Protein AF-A0A183JBI3-F1 (afdb_monomer)

Structure (mmCIF, N/CA/C/O backbone):
data_AF-A0A183JBI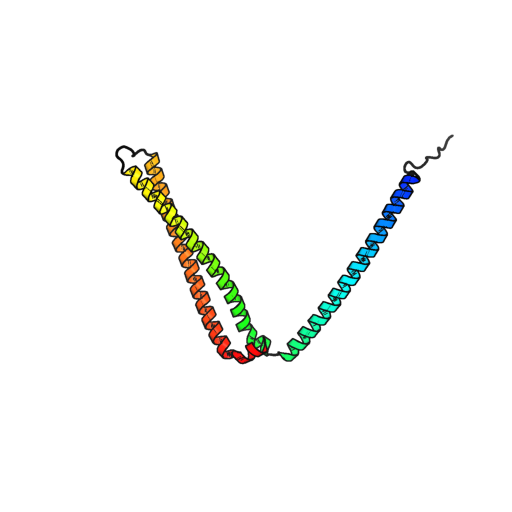3-F1
#
_entry.id   AF-A0A183JBI3-F1
#
loop_
_atom_site.group_PDB
_atom_site.id
_atom_site.type_symbol
_atom_site.label_atom_id
_atom_site.label_alt_id
_atom_site.label_comp_id
_atom_site.label_asym_id
_atom_site.label_entity_id
_atom_site.label_seq_id
_atom_site.pdbx_PDB_ins_code
_atom_site.Cartn_x
_atom_site.Cartn_y
_atom_site.Cartn_z
_atom_site.occupancy
_atom_site.B_iso_or_equiv
_atom_site.auth_seq_id
_atom_site.auth_comp_id
_atom_site.auth_asym_id
_atom_site.auth_atom_id
_atom_site.pdbx_PDB_model_num
ATOM 1 N N . MET A 1 1 ? 53.131 -3.073 69.477 1.00 38.88 1 MET A N 1
ATOM 2 C CA . MET A 1 1 ? 52.809 -3.515 68.104 1.00 38.88 1 MET A CA 1
ATOM 3 C C . MET A 1 1 ? 51.596 -2.731 67.649 1.00 38.88 1 MET A C 1
ATOM 5 O O . MET A 1 1 ? 50.538 -2.873 68.243 1.00 38.88 1 MET A O 1
ATOM 9 N N . ASN A 1 2 ? 51.814 -1.831 66.693 1.00 42.28 2 ASN A N 1
ATOM 10 C CA . ASN A 1 2 ? 50.820 -0.937 66.110 1.00 42.28 2 ASN A CA 1
ATOM 11 C C . ASN A 1 2 ? 49.744 -1.728 65.360 1.00 42.28 2 ASN A C 1
ATOM 13 O O . ASN A 1 2 ? 50.073 -2.437 64.411 1.00 42.28 2 ASN A O 1
ATOM 17 N N . GLN A 1 3 ? 48.477 -1.537 65.719 1.00 43.44 3 GLN A N 1
ATOM 18 C CA . GLN A 1 3 ? 47.373 -1.732 64.784 1.00 43.44 3 GLN A CA 1
ATOM 19 C C . GLN A 1 3 ? 46.935 -0.344 64.331 1.00 43.44 3 GLN A C 1
ATOM 21 O O . GLN A 1 3 ? 46.307 0.412 65.066 1.00 43.44 3 GLN A O 1
ATOM 26 N N . TYR A 1 4 ? 47.402 0.011 63.137 1.00 46.06 4 TYR A N 1
ATOM 27 C CA . TYR A 1 4 ? 47.054 1.235 62.439 1.00 46.06 4 TYR A CA 1
ATOM 28 C C . TYR A 1 4 ? 45.534 1.303 62.265 1.00 46.06 4 TYR A C 1
ATOM 30 O O . TYR A 1 4 ? 44.937 0.403 61.676 1.00 46.06 4 TYR A O 1
ATOM 38 N N . LEU A 1 5 ? 44.930 2.390 62.751 1.00 48.03 5 LEU A N 1
ATOM 39 C CA . LEU A 1 5 ? 43.650 2.892 62.262 1.00 48.03 5 LEU A CA 1
ATOM 40 C C . LEU A 1 5 ? 43.816 3.144 60.762 1.00 48.03 5 LEU A C 1
ATOM 42 O O . LEU A 1 5 ? 44.350 4.171 60.344 1.00 48.03 5 LEU A O 1
ATOM 46 N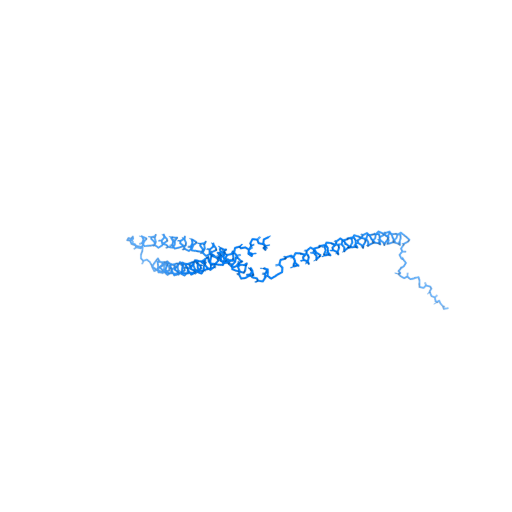 N . HIS A 1 6 ? 43.429 2.157 59.961 1.00 44.28 6 HIS A N 1
ATOM 47 C CA . HIS A 1 6 ? 43.259 2.314 58.530 1.00 44.28 6 HIS A CA 1
ATOM 48 C C . HIS A 1 6 ? 42.044 3.226 58.355 1.00 44.28 6 HIS A C 1
ATOM 50 O O . HIS A 1 6 ? 40.907 2.771 58.414 1.00 44.28 6 HIS A O 1
ATOM 56 N N . TYR A 1 7 ? 42.289 4.536 58.278 1.00 49.56 7 TYR A N 1
ATOM 57 C CA . TYR A 1 7 ? 41.286 5.480 57.804 1.00 49.56 7 TYR A CA 1
ATOM 58 C C . TYR A 1 7 ? 40.849 4.996 56.424 1.00 49.56 7 TYR A C 1
ATOM 60 O O . TYR A 1 7 ? 41.688 4.865 55.530 1.00 49.56 7 TYR A O 1
ATOM 68 N N . ASP A 1 8 ? 39.563 4.674 56.301 1.00 50.44 8 ASP A N 1
ATOM 69 C CA . ASP A 1 8 ? 38.943 4.205 55.069 1.00 50.44 8 ASP A CA 1
ATOM 70 C C . ASP A 1 8 ? 39.402 5.061 53.886 1.00 50.44 8 ASP A C 1
ATOM 72 O O . ASP A 1 8 ? 39.234 6.279 53.872 1.00 50.44 8 ASP A O 1
ATOM 76 N N . GLN A 1 9 ? 39.958 4.416 52.861 1.00 49.72 9 GLN A N 1
ATOM 77 C CA . GLN A 1 9 ? 40.414 5.032 51.607 1.00 49.72 9 GLN A CA 1
ATOM 78 C C . GLN A 1 9 ? 39.267 5.589 50.730 1.00 49.72 9 GLN A C 1
ATOM 80 O O . GLN A 1 9 ? 39.441 5.790 49.531 1.00 49.72 9 GLN A O 1
ATOM 85 N N . TYR A 1 10 ? 38.102 5.864 51.322 1.00 57.22 10 TYR A N 1
ATOM 86 C CA . TYR A 1 10 ? 36.882 6.310 50.647 1.00 57.22 10 TYR A CA 1
ATOM 87 C C . TYR A 1 10 ? 36.121 7.402 51.418 1.00 57.22 10 TYR A C 1
ATOM 89 O O . TYR A 1 10 ? 34.912 7.555 51.240 1.00 57.22 10 TYR A O 1
ATOM 97 N N . THR A 1 11 ? 36.777 8.181 52.281 1.00 62.97 11 THR A N 1
ATOM 98 C CA . THR A 1 11 ? 36.142 9.370 52.867 1.00 62.97 11 THR A CA 1
ATOM 99 C C . THR A 1 11 ? 36.039 10.464 51.808 1.00 62.97 11 THR A C 1
ATOM 101 O O . THR A 1 11 ? 36.985 11.219 51.591 1.00 62.97 11 THR A O 1
ATOM 104 N N . LEU A 1 12 ? 34.881 10.543 51.138 1.00 62.31 12 LEU A N 1
ATOM 105 C CA . LEU A 1 12 ? 34.513 11.725 50.356 1.00 62.31 12 LEU A CA 1
ATOM 106 C C . LEU A 1 12 ? 34.727 12.970 51.226 1.00 62.31 12 LEU A C 1
ATOM 108 O O . LEU A 1 12 ? 34.338 12.996 52.400 1.00 62.31 12 LEU A O 1
ATOM 112 N N . SER A 1 13 ? 35.316 14.013 50.647 1.00 79.19 13 SER A N 1
ATOM 113 C CA . SER A 1 13 ? 35.375 15.320 51.294 1.00 79.19 13 SER A CA 1
ATOM 114 C C . SER A 1 13 ? 33.956 15.775 51.643 1.00 79.19 13 SER A C 1
ATOM 116 O O . SER A 1 13 ? 33.016 15.506 50.895 1.00 79.19 13 SER A O 1
ATOM 118 N N . SER A 1 14 ? 33.779 16.501 52.752 1.00 80.19 14 SER A N 1
ATOM 119 C CA . SER A 1 14 ? 32.466 17.031 53.160 1.00 80.19 14 SER A CA 1
ATOM 120 C C . SER A 1 14 ? 31.755 17.770 52.016 1.00 80.19 14 SER A C 1
ATOM 122 O O . SER A 1 14 ? 30.536 17.685 51.896 1.00 80.19 14 SER A O 1
ATOM 124 N N . GLN A 1 15 ? 32.521 18.433 51.142 1.00 82.56 15 GLN A N 1
ATOM 125 C CA . GLN A 1 15 ? 32.010 19.113 49.952 1.00 82.56 15 GLN A CA 1
ATOM 126 C C . GLN A 1 15 ? 31.498 18.138 48.879 1.00 82.56 15 GLN A C 1
ATOM 128 O O . GLN A 1 15 ? 30.493 18.395 48.224 1.00 82.56 15 GLN A O 1
ATOM 133 N N . GLU A 1 16 ? 32.186 17.014 48.676 1.00 85.12 16 GLU A N 1
ATOM 134 C CA . GLU A 1 16 ? 31.786 15.993 47.704 1.00 85.12 16 GLU A CA 1
ATOM 135 C C . GLU A 1 16 ? 30.537 15.249 48.188 1.00 85.12 16 GLU A C 1
ATOM 137 O O . GLU A 1 16 ? 29.641 14.983 47.389 1.00 85.12 16 GLU A O 1
ATOM 142 N N . VAL A 1 17 ? 30.435 14.983 49.497 1.00 88.00 17 VAL A N 1
ATOM 143 C CA . VAL A 1 17 ? 29.216 14.435 50.115 1.00 88.00 17 VAL A CA 1
ATOM 144 C C . VAL A 1 17 ? 28.029 15.373 49.888 1.00 88.00 17 VAL A C 1
ATOM 146 O O . VAL A 1 17 ? 26.962 14.921 49.476 1.00 88.00 17 VAL A O 1
ATOM 149 N N . GLU A 1 18 ? 28.213 16.678 50.098 1.00 89.62 18 GLU A N 1
ATOM 150 C CA . GLU A 1 18 ? 27.162 17.682 49.898 1.00 89.62 18 GLU A CA 1
ATOM 151 C C . GLU A 1 18 ? 26.679 17.738 48.438 1.00 89.62 18 GLU A C 1
ATOM 153 O O . GLU A 1 18 ? 25.474 17.724 48.182 1.00 89.62 18 GLU A O 1
ATOM 158 N N . VAL A 1 19 ? 27.602 17.704 47.470 1.00 92.12 19 VAL A N 1
ATOM 159 C CA . VAL A 1 19 ? 27.262 17.675 46.036 1.00 92.12 19 VAL A CA 1
ATOM 160 C C . VAL A 1 19 ? 26.501 16.401 45.661 1.00 92.12 19 VAL A C 1
ATOM 162 O O . VAL A 1 19 ? 25.505 16.473 44.940 1.00 92.12 19 VAL A O 1
ATOM 165 N N . GLN A 1 20 ? 26.929 15.231 46.147 1.00 91.75 20 GLN A N 1
ATOM 166 C CA . GLN A 1 20 ? 26.233 13.971 45.860 1.00 91.75 20 GLN A CA 1
ATOM 167 C C . GLN A 1 20 ? 24.827 13.940 46.474 1.00 91.75 20 GLN A C 1
ATOM 169 O O . GLN A 1 20 ? 23.895 13.443 45.839 1.00 91.75 20 GLN A O 1
ATOM 174 N N . LEU A 1 21 ? 24.640 14.518 47.665 1.00 94.25 21 LEU A N 1
ATOM 175 C CA . LEU A 1 21 ? 23.320 14.660 48.285 1.00 94.25 21 LEU A CA 1
ATOM 176 C C . LEU A 1 21 ? 22.411 15.615 47.500 1.00 94.25 21 LEU A C 1
ATOM 178 O O . LEU A 1 21 ? 21.228 15.322 47.330 1.00 94.25 21 LEU A O 1
ATOM 182 N N . ASP A 1 22 ? 22.944 16.720 46.975 1.00 94.94 22 ASP A N 1
ATOM 183 C CA . ASP A 1 22 ? 22.182 17.634 46.116 1.00 94.94 22 ASP A CA 1
ATOM 184 C C . ASP A 1 22 ? 21.751 16.954 44.803 1.00 94.94 22 ASP A C 1
ATOM 186 O O . ASP A 1 22 ? 20.584 17.038 44.407 1.00 94.94 22 ASP A O 1
ATOM 190 N N . ILE A 1 23 ? 22.647 16.191 44.165 1.00 95.06 23 ILE A N 1
ATOM 191 C CA . ILE A 1 23 ? 22.318 15.383 42.978 1.00 95.06 23 ILE A CA 1
ATOM 192 C C . ILE A 1 23 ? 21.249 14.339 43.311 1.00 95.06 23 ILE A C 1
ATOM 194 O O . ILE A 1 23 ? 20.291 14.183 42.548 1.00 95.06 23 ILE A O 1
ATOM 198 N N . LEU A 1 24 ? 21.377 13.644 44.443 1.00 96.38 24 LEU A N 1
ATOM 199 C CA . LEU A 1 24 ? 20.404 12.648 44.888 1.00 96.38 24 LEU A CA 1
ATOM 200 C C . LEU A 1 24 ? 19.025 13.280 45.107 1.00 96.38 24 LEU A C 1
ATOM 202 O O . LEU A 1 24 ? 18.027 12.761 44.608 1.00 96.38 24 LEU A O 1
ATOM 206 N N . ASN A 1 25 ? 18.963 14.427 45.783 1.00 96.06 25 ASN A N 1
ATOM 207 C CA . ASN A 1 25 ? 17.715 15.147 46.039 1.00 96.06 25 ASN A CA 1
ATOM 208 C C . ASN A 1 25 ? 17.065 15.649 44.741 1.00 96.06 25 ASN A C 1
ATOM 210 O O . ASN A 1 25 ? 15.853 15.487 44.547 1.00 96.06 25 ASN A O 1
ATOM 214 N N . LYS A 1 26 ? 17.861 16.200 43.815 1.00 96.31 26 LYS A N 1
ATOM 215 C CA . LYS A 1 26 ? 17.391 16.618 42.483 1.00 96.31 26 LYS A CA 1
ATOM 216 C C . LYS A 1 26 ? 16.856 15.437 41.682 1.00 96.31 26 LYS A C 1
ATOM 218 O O . LYS A 1 26 ? 15.757 15.521 41.136 1.00 96.31 26 LYS A O 1
ATOM 223 N N . THR A 1 27 ? 17.592 14.329 41.655 1.00 96.12 27 THR A N 1
ATOM 224 C CA . THR A 1 27 ? 17.200 13.108 40.936 1.00 96.12 27 THR A CA 1
ATOM 225 C C . THR A 1 27 ? 15.933 12.501 41.537 1.00 96.12 27 THR A C 1
ATOM 227 O O . THR A 1 27 ? 15.014 12.155 40.803 1.00 96.12 27 THR A O 1
ATOM 230 N N . SER A 1 28 ? 15.829 12.445 42.867 1.00 97.25 28 SER A N 1
ATOM 231 C CA . SER A 1 28 ? 14.631 11.979 43.580 1.00 97.25 28 SER A CA 1
ATOM 232 C C . SER A 1 28 ? 13.400 12.826 43.236 1.00 97.25 28 SER A C 1
ATOM 234 O O . SER A 1 28 ? 12.340 12.296 42.908 1.00 97.25 28 SER A O 1
ATOM 236 N N . THR A 1 29 ? 13.556 14.152 43.192 1.00 97.00 29 THR A N 1
ATOM 237 C CA . THR A 1 29 ? 12.478 15.065 42.777 1.00 97.00 29 THR A CA 1
ATOM 238 C C . THR A 1 29 ? 12.058 14.821 41.324 1.00 97.00 29 THR A C 1
ATOM 240 O O . THR A 1 29 ? 10.866 14.743 41.032 1.00 97.00 29 THR A O 1
ATOM 243 N N . GLN A 1 30 ? 13.022 14.635 40.417 1.00 97.56 30 GLN A N 1
ATOM 244 C CA . GLN A 1 30 ? 12.745 14.321 39.011 1.00 97.56 30 GLN A CA 1
ATOM 245 C C . GLN A 1 30 ? 12.020 12.982 38.840 1.00 97.56 30 GLN A C 1
ATOM 247 O O . GLN A 1 30 ? 11.103 12.895 38.023 1.00 97.56 30 GLN A O 1
ATOM 252 N N . ILE A 1 31 ? 12.401 11.954 39.606 1.00 97.56 31 ILE A N 1
ATOM 253 C CA . ILE A 1 31 ? 11.719 10.653 39.612 1.00 97.56 31 ILE A CA 1
ATOM 254 C C . ILE A 1 31 ? 10.261 10.841 40.030 1.00 97.56 31 ILE A C 1
ATOM 256 O O . ILE A 1 31 ? 9.369 10.452 39.279 1.00 97.56 31 ILE A O 1
ATOM 260 N N . ASN A 1 32 ? 10.013 11.525 41.149 1.00 97.25 32 ASN A N 1
ATOM 261 C CA . ASN A 1 32 ? 8.656 11.764 41.649 1.00 97.25 32 ASN A CA 1
ATOM 262 C C . ASN A 1 32 ? 7.786 12.524 40.630 1.00 97.25 32 ASN A C 1
ATOM 264 O O . ASN A 1 32 ? 6.614 12.194 40.426 1.00 97.25 32 ASN A O 1
ATOM 268 N N . ASP A 1 33 ? 8.351 13.528 39.953 1.00 97.88 33 ASP A N 1
ATOM 269 C CA . ASP A 1 33 ? 7.642 14.280 38.913 1.00 97.88 33 ASP A CA 1
ATOM 270 C C . ASP A 1 33 ? 7.321 13.416 37.685 1.00 97.88 33 ASP A C 1
ATOM 272 O O . ASP A 1 33 ? 6.221 13.506 37.123 1.00 97.88 33 ASP A O 1
ATOM 276 N N . LEU A 1 34 ? 8.257 12.565 37.255 1.00 97.88 34 LEU A N 1
ATOM 277 C CA . LEU A 1 34 ? 8.037 11.632 36.150 1.00 97.88 34 LEU A CA 1
ATOM 278 C C . LEU A 1 34 ? 6.991 10.572 36.504 1.00 97.88 34 LEU A C 1
ATOM 280 O O . LEU A 1 34 ? 6.119 10.295 35.678 1.00 97.88 34 LEU A O 1
ATOM 284 N N . GLU A 1 35 ? 7.031 10.027 37.717 1.00 98.19 35 GLU A N 1
ATOM 285 C CA . GLU A 1 35 ? 6.040 9.073 38.221 1.00 98.19 35 GLU A CA 1
ATOM 286 C C . GLU A 1 35 ? 4.644 9.693 38.249 1.00 98.19 35 GLU A C 1
ATOM 288 O O . GLU A 1 35 ? 3.702 9.117 37.696 1.00 98.19 35 GLU A O 1
ATOM 293 N N . ARG A 1 36 ? 4.521 10.921 38.767 1.00 97.81 36 ARG A N 1
ATOM 294 C CA . ARG A 1 36 ? 3.255 11.665 38.758 1.00 97.81 36 ARG A CA 1
ATOM 295 C C . ARG A 1 36 ? 2.735 11.882 37.337 1.00 97.81 36 ARG A C 1
ATOM 297 O O . ARG A 1 36 ? 1.554 11.669 37.065 1.00 97.81 36 ARG A O 1
ATOM 304 N N . ARG A 1 37 ? 3.595 12.300 36.403 1.00 97.81 37 ARG A N 1
ATOM 305 C CA . ARG A 1 37 ? 3.205 12.501 34.994 1.00 97.81 37 ARG A CA 1
ATOM 306 C C . ARG A 1 37 ? 2.781 11.195 34.327 1.00 97.81 37 ARG A C 1
ATOM 308 O O . ARG A 1 37 ? 1.828 11.193 33.545 1.00 97.81 37 ARG A O 1
ATOM 315 N N . LEU A 1 38 ? 3.472 10.099 34.629 1.00 98.06 38 LEU A N 1
ATOM 316 C CA . LEU A 1 38 ? 3.135 8.772 3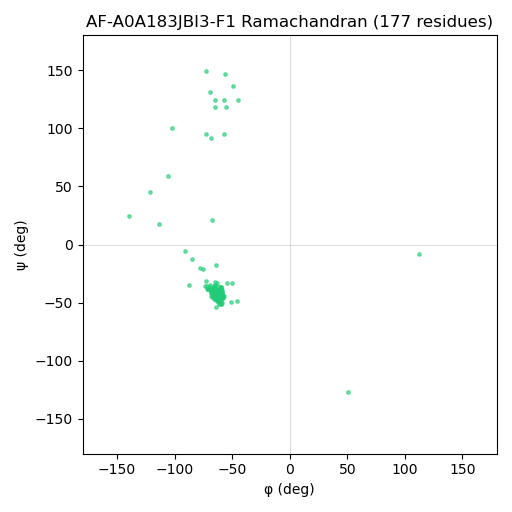4.130 1.00 98.06 38 LEU A CA 1
ATOM 317 C C . LEU A 1 38 ? 1.772 8.318 34.654 1.00 98.06 38 LEU A C 1
ATOM 319 O O . LEU A 1 38 ? 0.977 7.789 33.878 1.00 98.06 38 LEU A O 1
ATOM 323 N N . GLU A 1 39 ? 1.480 8.546 35.932 1.00 98.06 39 GLU A N 1
ATOM 324 C CA . GLU A 1 39 ? 0.188 8.213 36.533 1.00 98.06 39 GLU A CA 1
ATOM 325 C C . GLU A 1 39 ? -0.955 9.013 35.900 1.00 98.06 39 GLU A C 1
ATOM 327 O O . GLU A 1 39 ? -1.912 8.418 35.403 1.00 98.06 39 GLU A O 1
ATOM 332 N N . ILE A 1 40 ? -0.791 10.332 35.754 1.00 97.62 40 ILE A N 1
ATOM 333 C CA . ILE A 1 40 ? -1.760 11.189 35.050 1.00 97.62 40 ILE A CA 1
ATOM 334 C C . ILE A 1 40 ? -1.993 10.695 33.612 1.00 97.62 40 ILE A C 1
ATOM 336 O O . ILE A 1 40 ? -3.133 10.617 33.150 1.00 97.62 40 ILE A O 1
ATOM 340 N N . SER A 1 41 ? -0.926 10.338 32.889 1.00 97.69 41 SER A N 1
ATOM 341 C CA . SER A 1 41 ? -1.031 9.823 31.519 1.00 97.69 41 SER A CA 1
ATOM 342 C C . SER A 1 41 ? -1.741 8.466 31.461 1.00 97.69 41 SER A C 1
ATOM 344 O O . SER A 1 41 ? -2.582 8.250 30.583 1.00 97.69 41 SER A O 1
ATOM 346 N N . ARG A 1 42 ? -1.459 7.567 32.411 1.00 98.12 42 ARG A N 1
ATOM 347 C CA . ARG A 1 42 ? -2.130 6.264 32.530 1.00 98.12 42 ARG A CA 1
ATOM 348 C C . ARG A 1 42 ? -3.612 6.424 32.827 1.00 98.12 42 ARG A C 1
ATOM 350 O O . ARG A 1 42 ? -4.420 5.738 32.204 1.00 98.12 42 ARG A O 1
ATOM 357 N N . ASP A 1 43 ? -3.980 7.336 33.715 1.00 98.00 43 ASP A N 1
ATOM 358 C CA . ASP A 1 43 ? -5.380 7.594 34.043 1.00 98.00 43 ASP A CA 1
ATOM 359 C C . ASP A 1 43 ? -6.130 8.235 32.880 1.00 98.00 43 ASP A C 1
ATOM 361 O O . ASP A 1 43 ? -7.239 7.806 32.547 1.00 98.00 43 ASP A O 1
ATOM 365 N N . ALA A 1 44 ? -5.501 9.180 32.178 1.00 98.06 44 ALA A N 1
ATOM 366 C CA . ALA A 1 44 ? -6.046 9.731 30.942 1.00 98.06 44 ALA A CA 1
ATOM 367 C C . ALA A 1 44 ? -6.259 8.635 29.884 1.00 98.06 44 ALA A C 1
ATOM 369 O O . ALA A 1 44 ? -7.328 8.567 29.273 1.00 98.06 44 ALA A O 1
ATOM 370 N N . TYR A 1 45 ? -5.284 7.739 29.705 1.00 97.94 45 TYR A N 1
ATOM 371 C CA . TYR A 1 45 ? -5.401 6.608 28.785 1.00 97.94 45 TYR A CA 1
ATOM 372 C C . TYR A 1 45 ? -6.539 5.661 29.181 1.00 97.94 45 TYR A C 1
ATOM 374 O O . TYR A 1 45 ? -7.371 5.335 28.335 1.00 97.94 45 TYR A O 1
ATOM 382 N N . ARG A 1 46 ? -6.625 5.257 30.456 1.00 98.31 46 ARG A N 1
ATOM 383 C CA . ARG A 1 46 ? -7.705 4.392 30.968 1.00 98.31 46 ARG A CA 1
ATOM 384 C C . ARG A 1 46 ? -9.074 5.019 30.740 1.00 98.31 46 ARG A C 1
ATOM 386 O O . ARG A 1 46 ? -9.982 4.332 30.275 1.00 98.31 46 ARG A O 1
ATOM 393 N N . LYS A 1 47 ? -9.209 6.319 31.011 1.00 97.81 47 LYS A N 1
ATOM 394 C CA . LYS A 1 47 ? -10.451 7.063 30.783 1.00 97.81 47 LYS A CA 1
ATOM 395 C C . LYS A 1 47 ? -10.838 7.060 29.308 1.00 97.81 47 LYS A C 1
ATOM 397 O O . LYS A 1 47 ? -11.950 6.665 28.977 1.00 97.81 47 LYS A O 1
ATOM 402 N N . VAL A 1 48 ? -9.913 7.427 28.416 1.00 98.00 48 VAL A N 1
ATOM 403 C CA . VAL A 1 48 ? -10.167 7.411 26.967 1.00 98.00 48 VAL A CA 1
ATOM 404 C C . VAL A 1 48 ? -10.517 6.001 26.498 1.00 98.00 48 VAL A C 1
ATOM 406 O O . VAL A 1 48 ? -11.475 5.833 25.750 1.00 98.00 48 VAL A O 1
ATOM 409 N N . LEU A 1 49 ? -9.791 4.981 26.949 1.00 97.62 49 LEU A N 1
ATOM 410 C CA . LEU A 1 49 ? -10.053 3.596 26.574 1.00 97.62 49 LEU A CA 1
ATOM 411 C C . LEU A 1 49 ? -11.452 3.146 27.010 1.00 97.62 49 LEU A C 1
ATOM 413 O O . LEU A 1 49 ? -12.169 2.551 26.204 1.00 97.62 49 LEU A O 1
ATOM 417 N N . SER A 1 50 ? -11.856 3.460 28.244 1.00 97.75 50 SER A N 1
ATOM 418 C CA . SER A 1 50 ? -13.197 3.156 28.753 1.00 97.75 50 SER A CA 1
ATOM 419 C C . SER A 1 50 ? -14.269 3.891 27.950 1.00 97.75 50 SER A C 1
ATOM 421 O O . SER A 1 50 ? -15.185 3.259 27.425 1.00 97.75 50 SER A O 1
ATOM 423 N N . ASP A 1 51 ? -14.106 5.201 27.748 1.00 97.00 51 ASP A N 1
ATOM 424 C CA . ASP A 1 51 ? -15.053 6.028 26.996 1.00 97.00 51 ASP A CA 1
ATOM 425 C C . ASP A 1 51 ? -15.231 5.526 25.553 1.00 97.00 51 ASP A C 1
ATOM 427 O O . ASP A 1 51 ? -16.348 5.490 25.027 1.00 97.00 51 ASP A O 1
ATOM 431 N N . GLN A 1 52 ? -14.138 5.143 24.885 1.00 97.38 52 GLN A N 1
ATOM 432 C CA . GLN A 1 52 ? -14.192 4.596 23.527 1.00 97.38 52 GLN A CA 1
ATOM 433 C C . GLN A 1 52 ? -14.794 3.188 23.504 1.00 97.38 52 GLN A C 1
ATOM 435 O O . GLN A 1 52 ? -15.580 2.883 22.606 1.00 97.38 52 GLN A O 1
ATOM 440 N N . SER A 1 53 ? -14.495 2.353 24.501 1.00 96.75 53 SER A N 1
ATOM 441 C CA . SER A 1 53 ? -15.084 1.015 24.634 1.00 96.75 53 SER A CA 1
ATOM 442 C C . SER A 1 53 ? -16.601 1.088 24.824 1.00 96.75 53 SER A C 1
ATOM 444 O O . SER A 1 53 ? -17.343 0.393 24.125 1.00 96.75 53 SER A O 1
ATOM 446 N N . ASP A 1 54 ? -17.081 2.001 25.668 1.00 96.56 54 ASP A N 1
ATOM 447 C CA . ASP A 1 54 ? -18.512 2.228 25.889 1.00 96.56 54 ASP A CA 1
ATOM 448 C C . ASP A 1 54 ? -19.209 2.751 24.630 1.00 96.56 54 ASP A C 1
ATOM 450 O O . ASP A 1 54 ? -20.310 2.308 24.279 1.00 96.56 54 ASP A O 1
ATOM 454 N N . LYS A 1 55 ? -18.569 3.682 23.908 1.00 95.31 55 LYS A N 1
ATOM 455 C CA . LYS A 1 55 ? -19.070 4.173 22.614 1.00 95.31 55 LYS A CA 1
ATOM 456 C C . LYS A 1 55 ? -19.170 3.041 21.593 1.00 95.31 55 LYS A C 1
ATOM 458 O O . LYS A 1 55 ? -20.213 2.908 20.948 1.00 95.31 55 LYS A O 1
ATOM 463 N N . LEU A 1 56 ? -18.140 2.201 21.481 1.00 92.94 56 LEU A N 1
ATOM 464 C CA . LEU A 1 56 ? -18.140 1.034 20.596 1.00 92.94 56 LEU A CA 1
ATOM 465 C C . LEU A 1 56 ? -19.228 0.032 20.985 1.00 92.94 56 LEU A C 1
ATOM 467 O O . LEU A 1 56 ? -19.932 -0.469 20.107 1.00 92.94 56 LEU A O 1
ATOM 471 N N . GLN A 1 57 ? -19.435 -0.223 22.278 1.00 92.50 57 GLN A N 1
ATOM 472 C CA . GLN A 1 57 ? -20.486 -1.127 22.744 1.00 92.50 57 GLN A CA 1
ATOM 473 C C . GLN A 1 57 ? -21.885 -0.589 22.404 1.00 92.50 57 GLN A C 1
ATOM 475 O O . GLN A 1 57 ? -22.736 -1.339 21.914 1.00 92.50 57 GLN A O 1
ATOM 480 N N . LYS A 1 58 ? -22.131 0.712 22.612 1.00 92.06 58 LYS A N 1
ATOM 481 C CA . LYS A 1 58 ? -23.392 1.376 22.229 1.00 92.06 58 LYS A CA 1
ATOM 482 C C . LYS A 1 58 ? -23.621 1.308 20.717 1.00 92.06 58 LYS A C 1
ATOM 484 O O . LYS A 1 58 ? -24.725 0.979 20.278 1.00 92.06 58 LYS A O 1
ATOM 489 N N . LEU A 1 59 ? -22.581 1.564 19.923 1.00 88.88 59 LEU A N 1
ATOM 490 C CA . LEU A 1 59 ? -22.651 1.500 18.464 1.00 88.88 59 LEU A CA 1
ATOM 491 C C . LEU A 1 59 ? -22.904 0.066 17.971 1.00 88.88 59 LEU A C 1
ATOM 493 O O . LEU A 1 59 ? -23.776 -0.149 17.133 1.00 88.88 59 LEU A O 1
ATOM 497 N N . SER A 1 60 ? -22.219 -0.920 18.552 1.00 87.62 60 SER A N 1
ATOM 498 C CA . SER A 1 60 ? -22.414 -2.345 18.264 1.00 87.62 60 SER A CA 1
ATOM 499 C C . SER A 1 60 ? -23.859 -2.781 18.524 1.00 87.62 60 SER A C 1
ATOM 501 O O . SER A 1 60 ? -24.490 -3.377 17.649 1.00 87.62 60 SER A O 1
ATOM 503 N N . LYS A 1 61 ? -24.439 -2.386 19.668 1.00 87.94 61 LYS A N 1
ATOM 504 C CA . LYS A 1 61 ? -25.858 -2.637 19.982 1.00 87.94 61 LYS A CA 1
ATOM 505 C C . LYS A 1 61 ? -26.806 -1.979 18.966 1.00 87.94 61 LYS A C 1
ATOM 507 O O . LYS A 1 61 ? -27.778 -2.606 18.554 1.00 87.94 61 LYS A O 1
ATOM 512 N N . LYS A 1 62 ? -26.523 -0.743 18.533 1.00 86.81 62 LYS A N 1
ATOM 513 C CA . LYS A 1 62 ? -27.348 0.010 17.563 1.00 86.81 62 LYS A CA 1
ATOM 514 C C . LYS A 1 62 ? -27.308 -0.585 16.149 1.00 86.81 62 LYS A C 1
ATOM 516 O O . LYS A 1 62 ? -28.327 -0.617 15.454 1.00 86.81 62 LYS A O 1
ATOM 521 N N . LEU A 1 63 ? -26.130 -1.009 15.698 1.00 85.62 63 LEU A N 1
ATOM 522 C CA . LEU A 1 63 ? -25.915 -1.487 14.331 1.00 85.62 63 LEU A CA 1
ATOM 523 C C . LEU A 1 63 ? -26.203 -2.990 14.186 1.00 85.62 63 LEU A C 1
ATOM 525 O O . LEU A 1 63 ? -26.739 -3.414 13.159 1.00 85.62 63 LEU A O 1
ATOM 529 N N . GLY A 1 64 ? -25.909 -3.797 15.208 1.00 86.38 64 GLY A N 1
ATOM 530 C CA . GLY A 1 64 ? -26.219 -5.226 15.259 1.00 86.38 64 GLY A CA 1
ATOM 531 C C . GLY A 1 64 ? -25.753 -5.991 14.014 1.00 86.38 64 GLY A C 1
ATOM 532 O O . GLY A 1 64 ? -24.603 -5.896 13.587 1.00 86.38 64 GLY A O 1
ATOM 533 N N . LYS A 1 65 ? -26.677 -6.731 13.384 1.00 83.88 65 LYS A N 1
ATOM 534 C CA . LYS A 1 65 ? -26.408 -7.559 12.189 1.00 83.88 65 LYS A CA 1
ATOM 535 C C . LYS A 1 65 ? -25.987 -6.749 10.953 1.00 83.88 65 LYS A C 1
ATOM 537 O O . LYS A 1 65 ? -25.409 -7.315 10.031 1.00 83.88 65 LYS A O 1
ATOM 542 N N . CYS A 1 66 ? -26.244 -5.440 10.934 1.00 85.44 66 CYS A N 1
ATOM 543 C CA . CYS A 1 66 ? -25.905 -4.551 9.823 1.00 85.44 66 CYS A CA 1
ATOM 544 C C . CYS A 1 66 ? -24.392 -4.517 9.547 1.00 85.44 66 CYS A C 1
ATOM 546 O O . CYS A 1 66 ? -23.989 -4.524 8.390 1.00 85.44 66 CYS A O 1
ATOM 548 N N . ILE A 1 67 ? -23.561 -4.573 10.597 1.00 84.19 67 ILE A N 1
ATOM 549 C CA . ILE A 1 67 ? -22.089 -4.579 10.486 1.00 84.19 67 ILE A CA 1
ATOM 550 C C . ILE A 1 67 ? -21.600 -5.818 9.727 1.00 84.19 67 ILE A C 1
ATOM 552 O O . ILE A 1 67 ? -20.724 -5.736 8.869 1.00 84.19 67 ILE A O 1
ATOM 556 N N . LEU A 1 68 ? -22.177 -6.984 10.028 1.00 85.00 68 LEU A N 1
ATOM 557 C CA . LEU A 1 68 ? -21.805 -8.238 9.373 1.00 85.00 68 LEU A CA 1
ATOM 558 C C . LEU A 1 68 ? -22.242 -8.249 7.906 1.00 85.00 68 LEU A C 1
ATOM 560 O O . LEU A 1 68 ? -21.508 -8.741 7.053 1.00 85.00 68 LEU A O 1
ATOM 564 N N . ARG A 1 69 ? -23.409 -7.667 7.601 1.00 85.56 69 ARG A N 1
ATOM 565 C CA . ARG A 1 69 ? -23.927 -7.574 6.228 1.00 85.56 69 ARG A CA 1
ATOM 566 C C . ARG A 1 69 ? -23.108 -6.620 5.360 1.00 85.56 69 ARG A C 1
ATOM 568 O O . ARG A 1 69 ? -22.936 -6.904 4.181 1.00 85.56 69 ARG A O 1
ATOM 575 N N . THR A 1 70 ? -22.584 -5.526 5.917 1.00 89.56 70 THR A N 1
ATOM 576 C CA . THR A 1 70 ? -21.764 -4.549 5.173 1.00 89.56 70 THR A CA 1
ATOM 577 C C . THR A 1 70 ? -20.287 -4.917 5.082 1.00 89.56 70 THR A C 1
ATOM 579 O O . THR A 1 70 ? -19.576 -4.340 4.259 1.00 89.56 70 THR A O 1
ATOM 582 N N . ARG A 1 71 ? -19.813 -5.896 5.865 1.00 89.38 71 ARG A N 1
ATOM 583 C CA . ARG A 1 71 ? -18.412 -6.345 5.857 1.00 89.38 71 ARG A CA 1
ATOM 584 C C . ARG A 1 71 ? -17.877 -6.669 4.448 1.00 89.38 71 ARG A C 1
ATOM 586 O O . ARG A 1 71 ? -16.855 -6.081 4.104 1.00 89.38 71 ARG A O 1
ATOM 593 N N . PRO A 1 72 ? -18.555 -7.465 3.592 1.00 90.12 72 PRO A N 1
ATOM 594 C CA . PRO A 1 72 ? -18.058 -7.751 2.241 1.00 90.12 72 PRO A CA 1
ATOM 595 C C . PRO A 1 72 ? -17.879 -6.491 1.384 1.00 90.12 72 PRO A C 1
ATOM 597 O O . PRO A 1 72 ? -16.923 -6.378 0.624 1.00 90.12 72 PRO A O 1
ATOM 600 N N . TYR A 1 73 ? -18.776 -5.509 1.528 1.00 92.12 73 TYR A N 1
ATOM 601 C CA . TYR A 1 73 ? -18.661 -4.229 0.828 1.00 92.12 73 TYR A CA 1
ATOM 602 C C . TYR A 1 73 ? -17.438 -3.433 1.308 1.00 92.12 73 TYR A C 1
ATOM 604 O O . TYR A 1 73 ? -16.669 -2.937 0.486 1.00 92.12 73 TYR A O 1
ATOM 612 N N . ASN A 1 74 ? -17.220 -3.354 2.624 1.00 91.50 74 ASN A N 1
ATOM 613 C CA . ASN A 1 74 ? -16.077 -2.640 3.196 1.00 91.50 74 ASN A CA 1
ATOM 614 C C . ASN A 1 74 ? -14.737 -3.298 2.828 1.00 91.50 74 ASN A C 1
ATOM 616 O O . ASN A 1 74 ? -13.787 -2.598 2.484 1.00 91.50 74 ASN A O 1
ATOM 620 N N . GLU A 1 75 ? -14.674 -4.631 2.828 1.00 93.38 75 GLU A N 1
ATOM 621 C CA . GLU A 1 75 ? -13.497 -5.389 2.386 1.00 93.38 75 GLU A CA 1
ATOM 622 C C . GLU A 1 75 ? -13.175 -5.121 0.910 1.00 93.38 75 GLU A C 1
ATOM 624 O O . GLU A 1 75 ? -12.019 -4.867 0.562 1.00 93.38 75 GLU A O 1
ATOM 629 N N . LEU A 1 76 ? -14.184 -5.106 0.029 1.00 93.19 76 LEU A N 1
ATOM 630 C CA . LEU A 1 76 ? -13.968 -4.737 -1.371 1.00 93.19 76 LEU A CA 1
ATOM 631 C C . LEU A 1 76 ? -13.535 -3.271 -1.520 1.00 93.19 76 LEU A C 1
ATOM 633 O O . LEU A 1 76 ? -12.655 -2.999 -2.331 1.00 93.19 76 LEU A O 1
ATOM 637 N N . LYS A 1 77 ? -14.070 -2.342 -0.716 1.00 93.12 77 LYS A N 1
ATOM 638 C CA . LYS A 1 77 ? -13.671 -0.919 -0.721 1.00 93.12 77 LYS A CA 1
ATOM 639 C C . LYS A 1 77 ? -12.202 -0.741 -0.316 1.00 93.12 77 LYS A C 1
ATOM 641 O O . LYS A 1 77 ? -11.471 0.060 -0.905 1.00 93.12 77 LYS A O 1
ATOM 646 N N . GLN A 1 78 ? -11.754 -1.515 0.674 1.00 93.62 78 GLN A N 1
ATOM 647 C CA . GLN A 1 78 ? -10.355 -1.552 1.093 1.00 93.62 78 GLN A CA 1
ATOM 648 C C . GLN A 1 78 ? -9.464 -2.093 -0.033 1.00 93.62 78 GLN A C 1
ATOM 650 O O . GLN A 1 78 ? -8.462 -1.460 -0.374 1.00 93.62 78 GLN A O 1
ATOM 655 N N . LYS A 1 79 ? -9.867 -3.203 -0.670 1.00 93.56 79 LYS A N 1
ATOM 656 C CA . LYS A 1 79 ? -9.175 -3.750 -1.850 1.00 93.56 79 LYS A CA 1
ATOM 657 C C . LYS A 1 79 ? -9.125 -2.747 -3.004 1.00 93.56 79 LYS A C 1
ATOM 659 O O . LYS A 1 79 ? -8.071 -2.583 -3.601 1.00 93.56 79 LYS A O 1
ATOM 664 N N . GLN A 1 80 ? -10.206 -2.016 -3.274 1.00 93.44 80 GLN A N 1
ATOM 665 C CA . GLN A 1 80 ? -10.247 -0.976 -4.307 1.00 93.44 80 GLN A CA 1
ATOM 666 C C . GLN A 1 80 ? -9.202 0.117 -4.055 1.00 93.44 80 GLN A C 1
ATOM 668 O O . GLN A 1 80 ? -8.506 0.542 -4.974 1.00 93.44 80 GLN A O 1
ATOM 673 N N . THR A 1 81 ? -9.058 0.551 -2.801 1.00 94.75 81 THR A N 1
ATOM 674 C CA . THR A 1 81 ? -8.064 1.565 -2.422 1.00 94.75 81 THR A CA 1
ATOM 675 C C . THR A 1 81 ? -6.641 1.037 -2.587 1.00 94.75 81 THR A C 1
ATOM 677 O O . THR A 1 81 ? -5.765 1.779 -3.027 1.00 94.75 81 THR A O 1
ATOM 680 N N . HIS A 1 82 ? -6.410 -0.237 -2.265 1.00 95.12 82 HIS A N 1
ATOM 681 C CA . HIS A 1 82 ? -5.132 -0.898 -2.511 1.00 95.12 82 HIS A CA 1
ATOM 682 C C . HIS A 1 82 ? -4.824 -0.985 -4.013 1.00 95.12 82 HIS A C 1
ATOM 684 O O . HIS A 1 82 ? -3.812 -0.440 -4.442 1.00 95.12 82 HIS A O 1
ATOM 690 N N . TYR A 1 83 ? -5.728 -1.538 -4.828 1.00 94.44 83 TYR A N 1
ATOM 691 C CA . TYR A 1 83 ? -5.531 -1.641 -6.278 1.00 94.44 83 TYR A CA 1
ATOM 692 C C . TYR A 1 83 ? -5.341 -0.283 -6.951 1.00 94.44 83 TYR A C 1
ATOM 694 O O . TYR A 1 83 ? -4.517 -0.169 -7.848 1.00 94.44 83 TYR A O 1
ATOM 702 N N . ARG A 1 84 ? -6.031 0.772 -6.496 1.00 94.88 84 ARG A N 1
ATOM 703 C CA . ARG A 1 84 ? -5.815 2.124 -7.031 1.00 94.88 84 ARG A CA 1
ATOM 704 C C . ARG A 1 84 ? -4.371 2.592 -6.835 1.00 94.88 84 ARG A C 1
ATOM 706 O O . ARG A 1 84 ? -3.818 3.216 -7.734 1.00 94.88 84 ARG A O 1
ATOM 713 N N . LYS A 1 85 ? -3.767 2.301 -5.677 1.00 96.69 85 LYS A N 1
ATOM 714 C CA . LYS A 1 85 ? -2.356 2.621 -5.413 1.00 96.69 85 LYS A CA 1
ATOM 715 C C . LYS A 1 85 ? -1.428 1.779 -6.287 1.00 96.69 85 LYS A C 1
ATOM 717 O O . LYS A 1 85 ? -0.532 2.336 -6.907 1.00 96.69 85 LYS A O 1
ATOM 722 N N . GLU A 1 86 ? -1.683 0.477 -6.393 1.00 96.69 86 GLU A N 1
ATOM 723 C CA . GLU A 1 86 ? -0.889 -0.421 -7.245 1.00 96.69 86 GLU A CA 1
ATOM 724 C C . GLU A 1 86 ? -0.940 -0.007 -8.722 1.00 96.69 86 GLU A C 1
ATOM 726 O O . GLU A 1 86 ? 0.093 0.052 -9.379 1.00 96.69 86 GLU A O 1
ATOM 731 N N . ILE A 1 87 ? -2.115 0.374 -9.234 1.00 97.06 87 ILE A N 1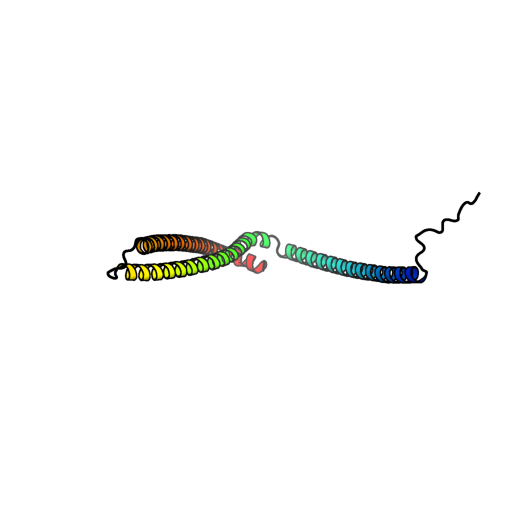
ATOM 732 C CA . ILE A 1 87 ? -2.283 0.879 -10.604 1.00 97.06 87 ILE A CA 1
ATOM 733 C C . ILE A 1 87 ? -1.464 2.149 -10.827 1.00 97.06 87 ILE A C 1
ATOM 735 O O . ILE A 1 87 ? -0.818 2.268 -11.863 1.00 97.06 87 ILE A O 1
ATOM 739 N N . GLN A 1 88 ? -1.476 3.089 -9.875 1.00 97.19 88 GLN A N 1
ATOM 740 C CA . GLN A 1 88 ? -0.682 4.320 -9.968 1.00 97.19 88 GLN A CA 1
ATOM 741 C C . GLN A 1 88 ? 0.819 4.017 -10.016 1.00 97.19 88 GLN A C 1
ATOM 743 O O . GLN A 1 88 ? 1.536 4.586 -10.835 1.00 97.19 88 GLN A O 1
ATOM 748 N N . LEU A 1 89 ? 1.287 3.085 -9.182 1.00 97.50 89 LEU A N 1
ATOM 749 C CA . LEU A 1 89 ? 2.682 2.644 -9.196 1.00 97.50 89 LEU A CA 1
ATOM 750 C C . LEU A 1 89 ? 3.038 1.935 -10.509 1.00 97.50 89 LEU A C 1
ATOM 752 O O . LEU A 1 89 ? 4.088 2.212 -11.084 1.00 97.50 89 LEU A O 1
ATOM 756 N N . ALA A 1 90 ? 2.171 1.054 -11.008 1.00 96.50 90 ALA A N 1
ATOM 757 C CA . ALA A 1 90 ? 2.371 0.360 -12.278 1.00 96.50 90 ALA A CA 1
ATOM 758 C C . ALA A 1 90 ? 2.350 1.322 -13.478 1.00 96.50 90 ALA A C 1
ATOM 760 O O . ALA A 1 90 ? 3.156 1.167 -14.391 1.00 96.50 90 ALA A O 1
ATOM 761 N N . ALA A 1 91 ? 1.488 2.343 -13.456 1.00 97.19 91 ALA A N 1
ATOM 762 C CA . ALA A 1 91 ? 1.457 3.395 -14.471 1.00 97.19 91 ALA A CA 1
ATOM 763 C C . ALA A 1 91 ? 2.778 4.175 -14.498 1.00 97.19 91 ALA A C 1
ATOM 765 O O . ALA A 1 91 ? 3.378 4.316 -15.558 1.00 97.19 91 ALA A O 1
ATOM 766 N N . LEU A 1 92 ? 3.292 4.577 -13.329 1.00 97.50 92 LEU A N 1
ATOM 767 C CA . LEU A 1 92 ? 4.587 5.255 -13.230 1.00 97.50 92 LEU A CA 1
ATOM 768 C C . LEU A 1 92 ? 5.738 4.372 -13.739 1.00 97.50 92 LEU A C 1
ATOM 770 O O . LEU A 1 92 ? 6.615 4.841 -14.462 1.00 97.50 92 LEU A O 1
ATOM 774 N N . LYS A 1 93 ? 5.743 3.076 -13.395 1.00 96.75 93 LYS A N 1
ATOM 775 C CA . LYS A 1 93 ? 6.726 2.118 -13.933 1.00 96.75 93 LYS A CA 1
ATOM 776 C C . LYS A 1 93 ? 6.646 2.025 -15.458 1.00 96.75 93 LYS A C 1
ATOM 778 O O . LYS A 1 93 ? 7.684 1.987 -16.112 1.00 96.75 93 LYS A O 1
ATOM 783 N N . TYR A 1 94 ? 5.435 1.986 -16.012 1.00 97.12 94 TYR A N 1
ATOM 784 C CA . TYR A 1 94 ? 5.215 1.937 -17.453 1.00 97.12 94 TYR A CA 1
ATOM 785 C C . TYR A 1 94 ? 5.710 3.215 -18.144 1.00 97.12 94 TYR A C 1
ATOM 787 O O . TYR A 1 94 ? 6.467 3.121 -19.106 1.00 97.12 94 TYR A O 1
ATOM 795 N N . GLU A 1 95 ? 5.389 4.397 -17.614 1.00 97.06 95 GLU A N 1
ATOM 796 C CA . GLU A 1 95 ? 5.891 5.687 -18.115 1.00 97.06 95 GLU A CA 1
ATOM 797 C C . GLU A 1 95 ? 7.423 5.766 -18.080 1.00 97.06 95 GLU A C 1
ATOM 799 O O . GLU A 1 95 ? 8.056 6.151 -19.067 1.00 97.06 95 GLU A O 1
ATOM 804 N N . ASN A 1 96 ? 8.037 5.326 -16.979 1.00 96.75 96 ASN A N 1
ATOM 805 C CA . ASN A 1 96 ? 9.491 5.253 -16.867 1.00 96.75 96 ASN A CA 1
ATOM 806 C C . ASN A 1 96 ? 10.089 4.300 -17.911 1.00 96.75 96 ASN A C 1
ATOM 808 O O . ASN A 1 96 ? 11.077 4.649 -18.554 1.00 96.75 96 ASN A O 1
ATOM 812 N N . ALA A 1 97 ? 9.476 3.134 -18.134 1.00 96.50 97 ALA A N 1
ATOM 813 C CA . ALA A 1 97 ? 9.928 2.185 -19.150 1.00 96.50 97 ALA A CA 1
ATOM 814 C C . ALA A 1 97 ? 9.800 2.745 -20.580 1.00 96.50 97 ALA A C 1
ATOM 816 O O . ALA A 1 97 ? 10.674 2.485 -21.408 1.00 96.50 97 ALA A O 1
ATOM 817 N N . ILE A 1 98 ? 8.766 3.549 -20.869 1.00 97.19 98 ILE A N 1
ATOM 818 C CA . ILE A 1 98 ? 8.640 4.274 -22.147 1.00 97.19 98 ILE A CA 1
ATOM 819 C C . ILE A 1 98 ? 9.811 5.245 -22.306 1.00 97.19 98 ILE A C 1
ATOM 821 O O . ILE A 1 98 ? 10.455 5.270 -23.354 1.00 97.19 98 ILE A O 1
ATOM 825 N N . SER A 1 99 ? 10.105 6.022 -21.261 1.00 97.06 99 SER A N 1
ATOM 826 C CA . SER A 1 99 ? 11.219 6.974 -21.262 1.00 97.06 99 SER A CA 1
ATOM 827 C C . SER A 1 99 ? 12.562 6.276 -21.507 1.00 97.06 99 SER A C 1
ATOM 829 O O . SER A 1 99 ? 13.332 6.698 -22.370 1.00 97.06 99 SER A O 1
ATOM 831 N N . THR A 1 100 ? 12.812 5.147 -20.834 1.00 96.56 100 THR A N 1
ATOM 832 C CA . THR A 1 100 ? 14.020 4.334 -21.047 1.00 96.56 100 THR A CA 1
ATOM 833 C C . THR A 1 100 ? 14.107 3.785 -22.470 1.00 96.56 100 THR A C 1
ATOM 835 O O . THR A 1 100 ? 15.180 3.834 -23.069 1.00 96.56 100 THR A O 1
ATOM 838 N N . LEU A 1 101 ? 13.000 3.295 -23.039 1.00 96.81 101 LEU A N 1
ATOM 839 C CA . LEU A 1 101 ? 12.986 2.811 -24.421 1.00 96.81 101 LEU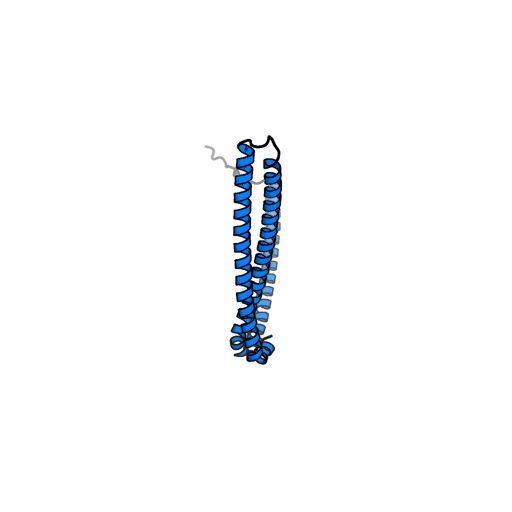 A CA 1
ATOM 840 C C . LEU A 1 101 ? 13.288 3.936 -25.416 1.00 96.81 101 LEU A C 1
ATOM 842 O O . LEU A 1 101 ? 14.049 3.722 -26.355 1.00 96.81 101 LEU A O 1
ATOM 846 N N . ASN A 1 102 ? 12.727 5.128 -25.206 1.00 96.94 102 ASN A N 1
ATOM 847 C CA . ASN A 1 102 ? 13.004 6.288 -26.051 1.00 96.94 102 ASN A CA 1
ATOM 848 C C . ASN A 1 102 ? 14.480 6.698 -25.968 1.00 96.94 102 ASN A C 1
ATOM 850 O O . ASN A 1 102 ? 15.109 6.896 -27.002 1.00 96.94 102 ASN A O 1
ATOM 854 N N . ALA A 1 103 ? 15.066 6.723 -24.768 1.00 96.38 103 ALA A N 1
ATOM 855 C CA . ALA A 1 103 ? 16.493 6.995 -24.606 1.00 96.38 103 ALA A CA 1
ATOM 856 C C . ALA A 1 103 ? 17.365 5.952 -25.331 1.00 96.38 103 ALA A C 1
ATOM 858 O O . ALA A 1 103 ? 18.281 6.326 -26.061 1.00 96.38 103 ALA A O 1
ATOM 859 N N . ALA A 1 104 ? 17.047 4.658 -25.191 1.00 95.25 104 ALA A N 1
ATOM 860 C CA . ALA A 1 104 ? 17.749 3.578 -25.891 1.00 95.25 104 ALA A CA 1
ATOM 861 C C . ALA A 1 104 ? 17.571 3.650 -27.420 1.00 95.25 104 ALA A C 1
ATOM 863 O O . ALA A 1 104 ? 18.468 3.288 -28.182 1.00 95.25 104 ALA A O 1
ATOM 864 N N . ARG A 1 105 ? 16.416 4.136 -27.888 1.00 96.00 105 ARG A N 1
ATOM 865 C CA . ARG A 1 105 ? 16.150 4.382 -29.310 1.00 96.00 105 ARG A CA 1
ATOM 866 C C . ARG A 1 105 ? 17.020 5.514 -29.848 1.00 96.00 105 ARG A C 1
ATOM 868 O O . ARG A 1 105 ? 17.590 5.377 -30.926 1.00 96.00 105 ARG A O 1
ATOM 875 N N . ASP A 1 106 ? 17.140 6.605 -29.099 1.00 96.12 106 ASP A N 1
ATOM 876 C CA . ASP A 1 106 ? 17.957 7.755 -29.487 1.00 96.12 106 ASP A CA 1
ATOM 877 C C . ASP A 1 106 ? 19.453 7.412 -29.500 1.00 96.12 106 ASP A C 1
ATOM 879 O O . ASP A 1 106 ? 20.187 7.887 -30.370 1.00 96.12 106 ASP A O 1
ATOM 883 N N . THR A 1 107 ? 19.930 6.584 -28.561 1.00 94.25 107 THR A N 1
ATOM 884 C CA . THR A 1 107 ? 21.321 6.096 -28.574 1.00 94.25 107 THR A CA 1
ATOM 885 C C . THR A 1 107 ? 21.578 5.175 -29.757 1.00 94.25 107 THR A C 1
ATOM 887 O O . THR A 1 107 ? 22.595 5.341 -30.431 1.00 94.25 107 THR A O 1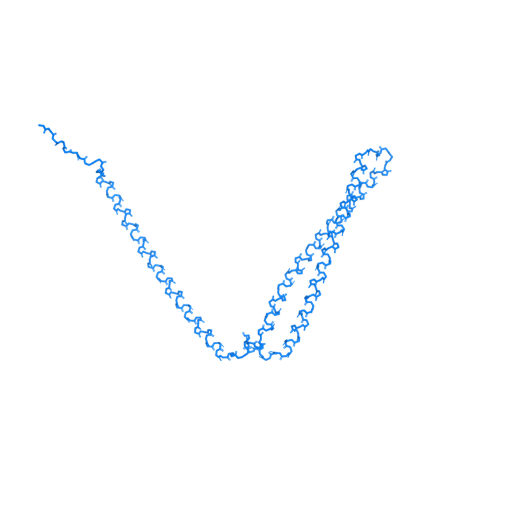
ATOM 890 N N . LEU A 1 108 ? 20.643 4.265 -30.051 1.00 94.12 108 LEU A N 1
ATOM 891 C CA . LEU A 1 108 ? 20.743 3.369 -31.198 1.00 94.12 108 LEU A CA 1
ATOM 892 C C . LEU A 1 108 ? 20.815 4.163 -32.509 1.00 94.12 108 LEU A C 1
ATOM 894 O O . LEU A 1 108 ? 21.745 3.964 -33.283 1.00 94.12 108 LEU A O 1
ATOM 898 N N . ALA A 1 109 ? 19.922 5.139 -32.704 1.00 93.94 109 ALA A N 1
ATOM 899 C CA . ALA A 1 109 ? 19.902 5.978 -33.903 1.00 93.94 109 ALA A CA 1
ATOM 900 C C . ALA A 1 109 ? 21.209 6.773 -34.104 1.00 93.94 109 ALA A C 1
ATOM 902 O O . ALA A 1 109 ? 21.684 6.921 -35.231 1.00 93.94 109 ALA A O 1
ATOM 903 N N . LYS A 1 110 ? 21.821 7.271 -33.018 1.00 91.56 110 LYS A N 1
ATOM 904 C CA . LYS A 1 110 ? 23.126 7.957 -33.079 1.00 91.56 110 LYS A CA 1
ATOM 905 C C . LYS A 1 110 ? 24.247 7.010 -33.504 1.00 91.56 110 LYS A C 1
ATOM 907 O O . LYS A 1 110 ? 25.069 7.384 -34.334 1.00 91.56 110 LYS A O 1
ATOM 912 N N . LEU A 1 111 ? 24.285 5.799 -32.947 1.00 89.56 111 LEU A N 1
ATOM 913 C CA . LEU A 1 111 ? 25.306 4.804 -33.286 1.00 89.56 111 LEU A CA 1
ATOM 914 C C . LEU A 1 111 ? 25.139 4.278 -34.716 1.00 89.56 111 LEU A C 1
ATOM 916 O O . LEU A 1 111 ? 26.132 4.130 -35.425 1.00 89.56 111 LEU A O 1
ATOM 920 N N . GLU A 1 112 ? 23.902 4.062 -35.166 1.00 89.12 112 GLU A N 1
ATOM 921 C CA . GLU A 1 112 ? 23.594 3.694 -36.553 1.00 89.12 112 GLU A CA 1
ATOM 922 C C . GLU A 1 112 ? 24.094 4.756 -37.542 1.00 89.12 112 GLU A C 1
ATOM 924 O O . GLU A 1 112 ? 24.718 4.409 -38.545 1.00 89.12 112 GLU A O 1
ATOM 929 N N . ALA A 1 113 ? 23.897 6.044 -37.234 1.00 88.44 113 ALA A N 1
ATOM 930 C CA . ALA A 1 113 ? 24.419 7.142 -38.045 1.00 88.44 113 ALA A CA 1
ATOM 931 C C . ALA A 1 113 ? 25.958 7.146 -38.105 1.00 88.44 113 ALA A C 1
ATOM 933 O O . ALA A 1 113 ? 26.522 7.296 -39.186 1.00 88.44 113 ALA A O 1
ATOM 934 N N . CYS A 1 114 ? 26.645 6.911 -36.980 1.00 85.50 114 CYS A N 1
ATOM 935 C CA . CYS A 1 114 ? 28.111 6.845 -36.944 1.00 85.50 114 CYS A CA 1
ATOM 936 C C . CYS A 1 114 ? 28.686 5.705 -37.802 1.00 85.50 114 CYS A C 1
ATOM 938 O O . CYS A 1 114 ? 29.725 5.886 -38.426 1.00 85.50 114 CYS A O 1
ATOM 940 N N . VAL A 1 115 ? 28.025 4.544 -37.858 1.00 83.38 115 VAL A N 1
ATOM 941 C CA . VAL A 1 115 ? 28.492 3.371 -38.633 1.00 83.38 115 VAL A CA 1
ATOM 942 C C . VAL A 1 115 ? 28.276 3.536 -40.148 1.00 83.38 115 VAL A C 1
ATOM 944 O O . VAL A 1 115 ? 28.927 2.863 -40.956 1.00 83.38 115 VAL A O 1
ATOM 947 N N . LEU A 1 116 ? 27.365 4.425 -40.555 1.00 81.31 116 LEU A N 1
ATOM 948 C CA . LEU A 1 116 ? 27.110 4.756 -41.961 1.00 81.31 116 LEU A CA 1
ATOM 949 C C . LEU A 1 116 ? 28.174 5.699 -42.553 1.00 81.31 116 LEU A C 1
ATOM 951 O O . LEU A 1 116 ? 28.338 5.718 -43.775 1.00 81.31 116 LEU A O 1
ATOM 955 N N . GLU A 1 117 ? 28.918 6.430 -41.717 1.00 81.50 117 GLU A N 1
ATOM 956 C CA . GLU A 1 117 ? 29.996 7.321 -42.155 1.00 81.50 117 GLU A CA 1
ATOM 957 C C . GLU A 1 117 ? 31.206 6.524 -42.697 1.00 81.50 117 GLU A C 1
ATOM 959 O O . GLU A 1 117 ? 31.688 5.574 -42.061 1.00 81.50 117 GLU A O 1
ATOM 964 N N . PRO A 1 118 ? 31.739 6.876 -43.883 1.00 67.81 118 PRO A N 1
ATOM 965 C CA . PRO A 1 118 ? 32.867 6.168 -44.477 1.00 67.81 118 PRO A CA 1
ATOM 966 C C . PRO A 1 118 ? 34.131 6.316 -43.614 1.00 67.81 118 PRO A C 1
ATOM 968 O O . PRO A 1 118 ? 34.649 7.411 -43.429 1.00 67.81 118 PRO A O 1
ATOM 971 N N . GLY A 1 119 ? 34.652 5.188 -43.113 1.00 67.62 119 GLY A N 1
ATOM 972 C CA . GLY A 1 119 ? 35.891 5.121 -42.321 1.00 67.62 119 GLY A CA 1
ATOM 973 C C . GLY A 1 119 ? 35.712 4.739 -40.846 1.00 67.62 119 GLY A C 1
ATOM 974 O O . GLY A 1 119 ? 36.704 4.442 -40.186 1.00 67.62 119 GLY A O 1
ATOM 975 N N . VAL A 1 120 ? 34.474 4.667 -40.345 1.00 63.69 120 VAL A N 1
ATOM 976 C CA . VAL A 1 120 ? 34.141 4.360 -38.937 1.00 63.69 120 VAL A CA 1
ATOM 977 C C . VAL A 1 120 ? 33.592 2.930 -38.817 1.00 63.69 120 VAL A C 1
ATOM 979 O O . VAL A 1 120 ? 32.443 2.693 -38.457 1.00 63.69 120 VAL A O 1
ATOM 982 N N . ARG A 1 121 ? 34.396 1.940 -39.222 1.00 71.12 121 ARG A N 1
ATOM 983 C CA . ARG A 1 121 ? 34.085 0.505 -39.043 1.00 71.12 121 ARG A CA 1
ATOM 984 C C . ARG A 1 121 ? 35.162 -0.202 -38.237 1.00 71.12 121 ARG A C 1
ATOM 986 O O . ARG A 1 121 ? 35.644 -1.271 -38.609 1.00 71.12 121 ARG A O 1
ATOM 993 N N . ASP A 1 122 ? 35.583 0.434 -37.158 1.00 82.12 122 ASP A N 1
ATOM 994 C CA . ASP A 1 122 ? 36.438 -0.190 -36.164 1.00 82.12 122 ASP A CA 1
ATOM 995 C C . ASP A 1 122 ? 35.636 -1.211 -35.325 1.00 82.12 122 ASP A C 1
ATOM 997 O O . ASP A 1 122 ? 34.432 -1.052 -35.117 1.00 82.12 122 ASP A O 1
ATOM 1001 N N . PRO A 1 123 ? 36.270 -2.285 -34.826 1.00 85.44 123 PRO A N 1
ATOM 1002 C CA . PRO A 1 123 ? 35.585 -3.306 -34.029 1.00 85.44 123 PRO A CA 1
ATOM 1003 C C . PRO A 1 123 ? 34.831 -2.758 -32.804 1.00 85.44 123 PRO A C 1
ATOM 1005 O O . PRO A 1 123 ? 33.766 -3.272 -32.468 1.00 85.44 123 PRO A O 1
ATOM 1008 N N . ASN A 1 124 ? 35.332 -1.687 -32.179 1.00 86.44 124 ASN A N 1
ATOM 1009 C CA . ASN A 1 124 ? 34.754 -1.119 -30.958 1.00 86.44 124 ASN A CA 1
ATOM 1010 C C . ASN A 1 124 ? 33.413 -0.405 -31.217 1.00 86.44 124 ASN A C 1
ATOM 1012 O O . ASN A 1 124 ? 32.507 -0.460 -30.380 1.00 86.44 124 ASN A O 1
ATOM 1016 N N . THR A 1 125 ? 33.250 0.256 -32.370 1.00 84.38 125 THR A N 1
ATOM 1017 C CA . THR A 1 125 ? 31.980 0.911 -32.740 1.00 84.38 125 THR A CA 1
ATOM 1018 C C . THR A 1 125 ? 30.897 -0.099 -33.103 1.00 84.38 125 THR A C 1
ATOM 1020 O O . THR A 1 125 ? 29.745 0.069 -32.697 1.00 84.38 125 THR A O 1
ATOM 1023 N N . LEU A 1 126 ? 31.258 -1.191 -33.783 1.00 87.62 126 LEU A N 1
ATOM 1024 C CA . LEU A 1 126 ? 30.336 -2.295 -34.072 1.00 87.62 126 LEU A CA 1
ATOM 1025 C C . LEU A 1 126 ? 29.907 -3.037 -32.798 1.00 87.62 126 LEU A C 1
ATOM 1027 O O . LEU A 1 126 ? 28.734 -3.384 -32.655 1.00 87.62 126 LEU A O 1
ATOM 1031 N N . GLU A 1 127 ? 30.825 -3.245 -31.852 1.00 90.75 127 GLU A N 1
ATOM 1032 C CA . GLU A 1 127 ? 30.498 -3.806 -30.537 1.00 90.75 127 GLU A CA 1
ATOM 1033 C C . GLU A 1 127 ? 29.550 -2.886 -29.752 1.00 90.75 127 GLU A C 1
ATOM 1035 O O . GLU A 1 127 ? 28.531 -3.349 -29.234 1.00 90.75 127 GLU A O 1
ATOM 1040 N N . SER A 1 128 ? 29.808 -1.573 -29.757 1.00 91.62 128 SER A N 1
ATOM 1041 C CA . SER A 1 128 ? 28.933 -0.572 -29.125 1.00 91.62 128 SER A CA 1
ATOM 1042 C C . SER A 1 128 ? 27.524 -0.557 -29.733 1.00 91.62 128 SER A C 1
ATOM 1044 O O . SER A 1 128 ? 26.534 -0.438 -29.008 1.00 91.62 128 SER A O 1
ATOM 1046 N N . LEU A 1 129 ? 27.407 -0.727 -31.055 1.00 91.88 129 LEU A N 1
ATOM 1047 C CA . LEU A 1 129 ? 26.119 -0.847 -31.739 1.00 91.88 129 LEU A CA 1
ATOM 1048 C C . LEU A 1 129 ? 25.374 -2.124 -31.322 1.00 91.88 129 LEU A C 1
ATOM 1050 O O . LEU A 1 129 ? 24.199 -2.058 -30.961 1.00 91.88 129 LEU A O 1
ATOM 1054 N N . ASN A 1 130 ? 26.056 -3.273 -31.307 1.00 93.19 130 ASN A N 1
ATOM 1055 C CA . ASN A 1 130 ? 25.471 -4.544 -30.864 1.00 93.19 130 ASN A CA 1
ATOM 1056 C C . ASN A 1 130 ? 24.983 -4.479 -29.406 1.00 93.19 130 ASN A C 1
ATOM 1058 O O . ASN A 1 130 ? 23.904 -4.994 -29.085 1.00 93.19 130 ASN A O 1
ATOM 1062 N N . GLN A 1 131 ? 25.738 -3.806 -28.533 1.00 95.00 131 GLN A N 1
ATOM 1063 C CA . GLN A 1 131 ? 25.326 -3.557 -27.154 1.00 95.00 131 GLN A CA 1
ATOM 1064 C C . GLN A 1 131 ? 24.070 -2.677 -27.104 1.00 95.00 131 GLN A C 1
ATOM 1066 O O . GLN A 1 131 ? 23.092 -3.055 -26.461 1.00 95.00 131 GLN A O 1
ATOM 1071 N N . SER A 1 132 ? 24.027 -1.571 -27.856 1.00 94.12 132 SER A N 1
ATOM 1072 C CA . SER A 1 132 ? 22.847 -0.694 -27.901 1.00 94.12 132 SER A CA 1
ATOM 1073 C C . SER A 1 132 ? 21.599 -1.387 -28.465 1.00 94.12 132 SER A C 1
ATOM 1075 O O . SER A 1 132 ? 20.490 -1.093 -28.018 1.00 94.12 132 SER A O 1
ATOM 1077 N N . ILE A 1 133 ? 21.747 -2.316 -29.416 1.00 94.88 133 ILE A N 1
ATOM 1078 C CA . ILE A 1 133 ? 20.642 -3.155 -29.913 1.00 94.88 133 ILE A CA 1
ATOM 1079 C C . ILE A 1 133 ? 20.126 -4.066 -28.793 1.00 94.88 133 ILE A C 1
ATOM 1081 O O . ILE A 1 133 ? 18.916 -4.205 -28.595 1.00 94.88 133 ILE A O 1
ATOM 1085 N N . THR A 1 134 ? 21.038 -4.678 -28.037 1.00 96.25 134 THR A N 1
ATOM 1086 C CA . THR A 1 134 ? 20.691 -5.526 -26.889 1.00 96.25 134 THR A CA 1
ATOM 1087 C C . THR A 1 134 ? 19.962 -4.722 -25.811 1.00 96.25 134 THR A C 1
ATOM 1089 O O . THR A 1 134 ? 18.920 -5.160 -25.317 1.00 96.25 134 THR A O 1
ATOM 1092 N N . ASP A 1 135 ? 20.439 -3.517 -25.506 1.00 95.81 135 ASP A N 1
ATOM 1093 C CA . ASP A 1 135 ? 19.821 -2.615 -24.533 1.00 95.81 135 ASP A CA 1
ATOM 1094 C C . ASP A 1 135 ? 18.434 -2.146 -24.985 1.00 95.81 135 ASP A C 1
ATOM 1096 O O . ASP A 1 135 ? 17.488 -2.178 -24.195 1.00 95.81 135 ASP A O 1
ATOM 1100 N N . PHE A 1 136 ? 18.267 -1.810 -26.268 1.00 96.88 136 PHE A N 1
ATOM 1101 C CA . PHE A 1 136 ? 16.963 -1.486 -26.850 1.00 96.88 136 PHE A CA 1
ATOM 1102 C C . PHE A 1 136 ? 15.977 -2.656 -26.725 1.00 96.88 136 PHE A C 1
ATOM 1104 O O . PHE A 1 136 ? 14.837 -2.477 -26.286 1.00 96.88 136 PHE A O 1
ATOM 1111 N N . ASN A 1 137 ? 16.419 -3.875 -27.041 1.00 96.69 137 ASN A N 1
ATOM 1112 C CA . ASN A 1 137 ? 15.593 -5.076 -26.915 1.00 96.69 137 ASN A CA 1
ATOM 1113 C C . ASN A 1 137 ? 15.195 -5.351 -25.455 1.00 96.69 137 ASN A C 1
ATOM 1115 O O . ASN A 1 137 ? 14.036 -5.677 -25.176 1.00 96.69 137 ASN A O 1
ATOM 1119 N N . ASN A 1 138 ? 16.122 -5.173 -24.511 1.00 95.94 138 ASN A N 1
ATOM 1120 C CA . ASN A 1 138 ? 15.864 -5.320 -23.078 1.00 95.94 138 ASN A CA 1
ATOM 1121 C C . ASN A 1 138 ? 14.900 -4.248 -22.546 1.00 95.94 138 ASN A C 1
ATOM 1123 O O . ASN A 1 138 ? 13.984 -4.571 -21.777 1.00 95.94 138 ASN A O 1
ATOM 1127 N N . ALA A 1 139 ? 15.056 -2.995 -22.979 1.00 95.75 139 ALA A N 1
ATOM 1128 C CA . ALA A 1 139 ? 14.140 -1.906 -22.652 1.00 95.75 139 ALA A CA 1
ATOM 1129 C C . ALA A 1 139 ? 12.730 -2.194 -23.192 1.00 95.75 139 ALA A C 1
ATOM 1131 O O . ALA A 1 139 ? 11.749 -2.068 -22.458 1.00 95.75 139 ALA A O 1
ATOM 1132 N N . ASN A 1 140 ? 12.621 -2.689 -24.428 1.00 96.38 140 ASN A N 1
ATOM 1133 C CA . ASN A 1 140 ? 11.341 -3.034 -25.046 1.00 96.38 140 ASN A CA 1
ATOM 1134 C C . ASN A 1 140 ? 10.654 -4.216 -24.336 1.00 96.38 140 ASN A C 1
ATOM 1136 O O . ASN A 1 140 ? 9.447 -4.202 -24.086 1.00 96.38 140 ASN A O 1
ATOM 1140 N N . LYS A 1 141 ? 11.422 -5.235 -23.933 1.00 96.75 141 LYS A N 1
ATOM 1141 C CA . LYS A 1 141 ? 10.910 -6.343 -23.112 1.00 96.75 141 LYS A CA 1
ATOM 1142 C C . LYS A 1 141 ? 10.394 -5.848 -21.757 1.00 96.75 141 LYS A C 1
ATOM 1144 O O . LYS A 1 141 ? 9.313 -6.251 -21.329 1.00 96.75 141 LYS A O 1
ATOM 1149 N N . SER A 1 142 ? 11.146 -4.967 -21.100 1.00 94.69 142 SER A N 1
ATOM 1150 C CA . SER A 1 142 ? 10.763 -4.387 -19.806 1.00 94.69 142 SER A CA 1
ATOM 1151 C C . SER A 1 142 ? 9.499 -3.532 -19.918 1.00 94.69 142 SER A C 1
ATOM 1153 O O . SER A 1 142 ? 8.610 -3.651 -19.075 1.00 94.69 142 SER A O 1
ATOM 1155 N N . LEU A 1 143 ? 9.369 -2.754 -20.998 1.00 97.31 143 LEU A N 1
ATOM 1156 C CA . LEU A 1 143 ? 8.165 -1.991 -21.325 1.00 97.31 143 LEU A CA 1
ATOM 1157 C C . LEU A 1 143 ? 6.938 -2.894 -21.476 1.00 97.31 143 LEU A C 1
ATOM 1159 O O . LEU A 1 143 ? 5.907 -2.640 -20.854 1.00 97.31 143 LEU A O 1
ATOM 1163 N N . ASN A 1 144 ? 7.048 -3.961 -22.271 1.00 97.06 144 ASN A N 1
ATOM 1164 C CA . ASN A 1 144 ? 5.945 -4.898 -22.488 1.00 97.06 144 ASN A CA 1
ATOM 1165 C C . ASN A 1 144 ? 5.502 -5.576 -21.184 1.00 97.06 144 ASN A C 1
ATOM 1167 O O . ASN A 1 144 ? 4.305 -5.724 -20.943 1.00 97.06 144 ASN A O 1
ATOM 1171 N N . ASN A 1 145 ? 6.451 -5.934 -20.315 1.00 96.62 145 ASN A N 1
ATOM 1172 C CA . ASN A 1 145 ? 6.138 -6.487 -18.998 1.00 96.62 145 ASN A CA 1
ATOM 1173 C C . ASN A 1 145 ? 5.401 -5.472 -18.111 1.00 96.62 145 ASN A C 1
ATOM 1175 O O . ASN A 1 145 ? 4.377 -5.817 -17.521 1.00 96.62 145 ASN A O 1
ATOM 1179 N N . ALA A 1 146 ? 5.882 -4.224 -18.052 1.00 96.00 146 ALA A N 1
ATOM 1180 C CA . ALA A 1 146 ? 5.248 -3.160 -17.271 1.00 96.00 146 ALA A CA 1
ATOM 1181 C C . ALA A 1 146 ? 3.832 -2.836 -17.780 1.00 96.00 146 ALA A C 1
ATOM 1183 O O . ALA A 1 146 ? 2.909 -2.660 -16.984 1.00 96.00 146 ALA A O 1
ATOM 1184 N N . LYS A 1 147 ? 3.640 -2.832 -19.106 1.00 97.19 147 LYS A N 1
ATOM 1185 C CA . LYS A 1 147 ? 2.326 -2.672 -19.741 1.00 97.19 147 LYS A CA 1
ATOM 1186 C C . LYS A 1 147 ? 1.362 -3.776 -19.317 1.00 97.19 147 LYS A C 1
ATOM 1188 O O . LYS A 1 147 ? 0.260 -3.488 -18.860 1.00 97.19 147 LYS A O 1
ATOM 1193 N N . LEU A 1 148 ? 1.795 -5.032 -19.432 1.00 97.31 148 LEU A N 1
ATOM 1194 C CA . LEU A 1 148 ? 0.971 -6.189 -19.095 1.00 97.31 148 LEU A CA 1
ATOM 1195 C C . LEU A 1 148 ? 0.592 -6.207 -17.606 1.00 97.31 148 LEU A C 1
ATOM 1197 O O . LEU A 1 148 ? -0.532 -6.567 -17.261 1.00 97.31 148 LEU A O 1
ATOM 1201 N N . GLU A 1 149 ? 1.514 -5.832 -16.715 1.00 95.81 149 GLU A N 1
ATOM 1202 C CA . GLU A 1 149 ? 1.238 -5.689 -15.279 1.00 95.81 149 GLU A CA 1
ATOM 1203 C C . GLU A 1 149 ? 0.164 -4.620 -15.026 1.00 95.81 149 GLU A C 1
ATOM 1205 O O . GLU A 1 149 ? -0.813 -4.884 -14.319 1.00 95.81 149 GLU A O 1
ATOM 1210 N N . HIS A 1 150 ? 0.298 -3.446 -15.650 1.00 97.31 150 HIS A N 1
ATOM 1211 C CA . HIS A 1 150 ? -0.678 -2.364 -15.539 1.00 97.31 150 HIS A CA 1
ATOM 1212 C C . HIS A 1 150 ? -2.068 -2.777 -16.057 1.00 97.31 150 HIS A C 1
ATOM 1214 O O . HIS A 1 150 ? -3.067 -2.571 -15.365 1.00 97.31 150 HIS A O 1
ATOM 1220 N N . GLU A 1 151 ? -2.145 -3.417 -17.228 1.00 96.69 151 GLU A N 1
ATOM 1221 C CA . GLU A 1 151 ? -3.405 -3.897 -17.819 1.00 96.69 151 GLU A CA 1
ATOM 1222 C 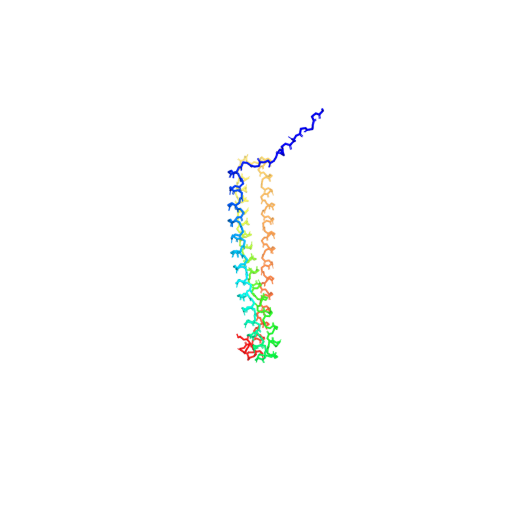C . GLU A 1 151 ? -4.107 -4.930 -16.925 1.00 96.69 151 GLU A C 1
ATOM 1224 O O . GLU A 1 151 ? -5.304 -4.805 -16.654 1.00 96.69 151 GLU A O 1
ATOM 1229 N N . LYS A 1 152 ? -3.358 -5.900 -16.382 1.00 97.00 152 LYS A N 1
ATOM 1230 C CA . LYS A 1 152 ? -3.895 -6.895 -15.437 1.00 97.00 152 LYS A CA 1
ATOM 1231 C C . LYS A 1 152 ? -4.474 -6.241 -14.184 1.00 97.00 152 LYS A C 1
ATOM 1233 O O . LYS A 1 152 ? -5.554 -6.615 -13.727 1.00 97.00 152 LYS A O 1
ATOM 1238 N N . LEU A 1 153 ? -3.771 -5.261 -13.613 1.00 96.69 153 LEU A N 1
ATOM 1239 C CA . LEU A 1 153 ? -4.256 -4.540 -12.434 1.00 96.69 153 LEU A CA 1
ATOM 1240 C C . LEU A 1 153 ? -5.536 -3.750 -12.737 1.00 96.69 153 LEU A C 1
ATOM 1242 O O . LEU A 1 153 ? -6.456 -3.743 -11.914 1.00 96.69 153 LEU A O 1
ATOM 1246 N N . MET A 1 154 ? -5.626 -3.136 -13.919 1.00 96.62 154 MET A N 1
ATOM 1247 C CA . MET A 1 154 ? -6.825 -2.427 -14.375 1.00 96.62 154 MET A CA 1
ATOM 1248 C C . MET A 1 154 ? -8.031 -3.362 -14.537 1.00 96.62 154 MET A C 1
ATOM 1250 O O . MET A 1 154 ? -9.135 -3.008 -14.119 1.00 96.62 154 MET A O 1
ATOM 1254 N N . GLU A 1 155 ? -7.835 -4.572 -15.066 1.00 97.06 155 GLU A N 1
ATOM 1255 C CA . GLU A 1 155 ? -8.896 -5.582 -15.193 1.00 97.06 155 GLU A CA 1
ATOM 1256 C C . GLU A 1 155 ? -9.423 -6.046 -13.822 1.00 97.06 155 GLU A C 1
ATOM 1258 O O . GLU A 1 155 ? -10.638 -6.103 -13.584 1.00 97.06 155 GLU A O 1
ATOM 1263 N N . ILE A 1 156 ? -8.513 -6.312 -12.879 1.00 95.75 156 ILE A N 1
ATOM 1264 C CA . ILE A 1 156 ? -8.871 -6.680 -11.502 1.00 95.75 156 ILE A CA 1
ATOM 1265 C C . ILE A 1 156 ? -9.648 -5.541 -10.833 1.00 95.75 156 ILE A C 1
ATOM 1267 O O . ILE A 1 156 ? -10.671 -5.781 -10.181 1.00 95.75 156 ILE A O 1
ATOM 1271 N N . TYR A 1 157 ? -9.199 -4.297 -11.011 1.00 95.75 157 TYR A N 1
ATOM 1272 C CA . TYR A 1 157 ? -9.884 -3.122 -10.481 1.00 95.75 157 TYR A CA 1
ATOM 1273 C C . TYR A 1 157 ? -11.287 -2.961 -11.077 1.00 95.75 157 TYR A C 1
ATOM 1275 O O . TYR A 1 157 ? -12.238 -2.750 -10.324 1.00 95.75 157 TYR A O 1
ATOM 1283 N N . ALA A 1 158 ? -11.449 -3.135 -12.391 1.00 96.00 158 ALA A N 1
ATOM 1284 C CA . ALA A 1 158 ? -12.752 -3.066 -13.049 1.00 96.00 158 ALA A CA 1
ATOM 1285 C C . ALA A 1 158 ? -13.719 -4.140 -12.519 1.00 96.00 158 ALA A C 1
ATOM 1287 O O . ALA A 1 158 ? -14.876 -3.846 -12.206 1.00 96.00 158 ALA A O 1
ATOM 1288 N N . THR A 1 159 ? -13.235 -5.370 -12.334 1.00 95.94 159 THR A N 1
ATOM 1289 C CA . THR A 1 159 ? -14.022 -6.477 -11.760 1.00 95.94 159 THR A CA 1
ATOM 1290 C C . THR A 1 159 ? -14.427 -6.193 -10.309 1.00 95.94 159 THR A C 1
ATOM 1292 O O . THR A 1 159 ? -15.571 -6.429 -9.895 1.00 95.94 159 THR A O 1
ATOM 1295 N N . ASN A 1 160 ? -13.500 -5.639 -9.520 1.00 94.38 160 ASN A N 1
ATOM 1296 C CA . ASN A 1 160 ? -13.763 -5.206 -8.151 1.00 94.38 160 ASN A CA 1
ATOM 1297 C C . ASN A 1 160 ? -14.814 -4.085 -8.108 1.00 94.38 160 ASN A C 1
ATOM 1299 O O . ASN A 1 160 ? -15.743 -4.146 -7.301 1.00 94.38 160 ASN A O 1
ATOM 1303 N N . GLU A 1 161 ? -14.722 -3.109 -9.010 1.00 93.69 161 GLU A N 1
ATOM 1304 C CA . GLU A 1 161 ? -15.665 -1.998 -9.108 1.00 93.69 161 GLU A CA 1
ATOM 1305 C C . GLU A 1 161 ? -17.074 -2.473 -9.488 1.00 93.69 161 GLU A C 1
ATOM 1307 O O . GLU A 1 161 ? -18.057 -2.043 -8.880 1.00 93.69 161 GLU A O 1
ATOM 1312 N N . GLN A 1 162 ? -17.196 -3.404 -10.436 1.00 95.00 162 GLN A N 1
ATOM 1313 C CA . GLN A 1 162 ? -18.482 -4.023 -10.772 1.00 95.00 162 GLN A CA 1
ATOM 1314 C C . GLN A 1 162 ? -19.093 -4.733 -9.557 1.00 95.00 162 GLN A C 1
ATOM 1316 O O . GLN A 1 162 ? -20.270 -4.535 -9.240 1.00 95.00 162 GLN A O 1
ATOM 1321 N N . SER A 1 163 ? -18.279 -5.498 -8.825 1.00 93.94 163 SER A N 1
ATOM 1322 C CA . SER A 1 163 ? -18.703 -6.187 -7.601 1.00 93.94 163 SER A CA 1
ATOM 1323 C C . SER A 1 163 ? -19.154 -5.204 -6.515 1.00 93.94 163 SER A C 1
ATOM 1325 O O . SER A 1 163 ? -20.196 -5.407 -5.883 1.00 93.94 163 SER A O 1
ATOM 1327 N N . LEU A 1 164 ? -18.423 -4.099 -6.338 1.00 93.38 164 LEU A N 1
ATOM 1328 C CA . LEU A 1 164 ? -18.790 -3.013 -5.429 1.00 93.38 164 LEU A CA 1
ATOM 1329 C C . LEU A 1 164 ? -20.122 -2.380 -5.814 1.00 93.38 164 LEU A C 1
ATOM 1331 O O . LEU A 1 164 ? -20.998 -2.278 -4.960 1.00 93.38 164 LEU A O 1
ATOM 1335 N N . ARG A 1 165 ? -20.319 -2.025 -7.088 1.00 92.69 165 ARG A N 1
ATOM 1336 C CA . ARG A 1 165 ? -21.587 -1.458 -7.579 1.00 92.69 165 ARG A CA 1
ATOM 1337 C C . ARG A 1 165 ? -22.763 -2.410 -7.330 1.00 92.69 165 ARG A C 1
ATOM 1339 O O . ARG A 1 165 ? -23.846 -1.966 -6.943 1.00 92.69 165 ARG A O 1
ATOM 1346 N N . CYS A 1 166 ? -22.566 -3.716 -7.510 1.00 93.38 166 CYS A N 1
ATOM 1347 C CA . CYS A 1 166 ? -23.579 -4.729 -7.202 1.00 93.38 166 CYS A CA 1
ATOM 1348 C C . CYS A 1 166 ? -23.918 -4.777 -5.703 1.00 93.38 166 CYS A C 1
ATOM 1350 O O . CYS A 1 166 ? -25.097 -4.822 -5.340 1.00 93.38 166 CYS A O 1
ATOM 1352 N N . LEU A 1 167 ? -22.911 -4.739 -4.825 1.00 91.25 167 LEU A N 1
ATOM 1353 C CA . LEU A 1 167 ? -23.128 -4.706 -3.376 1.00 91.25 167 LEU A CA 1
ATOM 1354 C C . LEU A 1 167 ? -23.747 -3.385 -2.904 1.00 91.25 167 LEU A C 1
ATOM 1356 O O . LEU A 1 167 ? -24.636 -3.423 -2.058 1.00 91.25 167 LEU A O 1
ATOM 1360 N N . GLU A 1 168 ? -23.358 -2.242 -3.472 1.00 90.06 168 GLU A N 1
ATOM 1361 C CA . GLU A 1 168 ? -23.943 -0.931 -3.154 1.00 90.06 168 GLU A CA 1
ATOM 1362 C C . GLU A 1 168 ? -25.442 -0.899 -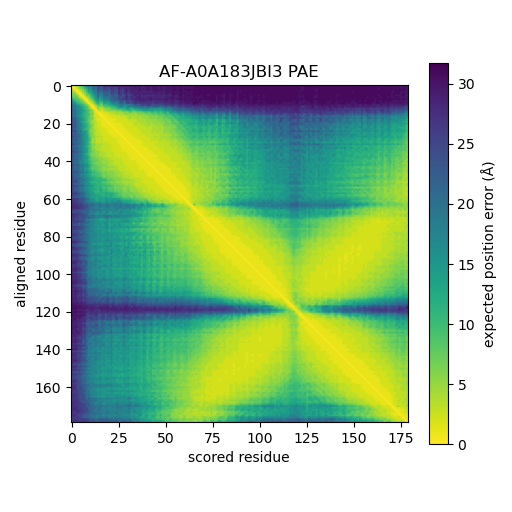3.454 1.00 90.06 168 GLU A C 1
ATOM 1364 O O . GLU A 1 168 ? -26.224 -0.420 -2.632 1.00 90.06 168 GLU A O 1
ATOM 1369 N N . LYS A 1 169 ? -25.865 -1.473 -4.588 1.00 91.75 169 LYS A N 1
ATOM 1370 C CA . LYS A 1 169 ? -27.290 -1.598 -4.929 1.00 91.75 169 LYS A CA 1
ATOM 1371 C C . LYS A 1 169 ? -28.035 -2.513 -3.955 1.00 91.75 169 LYS A C 1
ATOM 1373 O O . LYS A 1 169 ? -29.122 -2.164 -3.504 1.00 91.75 169 LYS A O 1
ATOM 1378 N N . ARG A 1 170 ? -27.455 -3.670 -3.613 1.00 89.50 170 ARG A N 1
ATOM 1379 C CA . ARG A 1 170 ? -28.094 -4.686 -2.753 1.00 89.50 170 ARG A CA 1
ATOM 1380 C C . ARG A 1 170 ? -28.158 -4.290 -1.278 1.00 89.50 170 ARG A C 1
ATOM 1382 O O . ARG A 1 170 ? -29.115 -4.645 -0.599 1.00 89.50 170 ARG A O 1
ATOM 1389 N N . LEU A 1 171 ? -27.139 -3.594 -0.779 1.00 88.56 171 LEU A N 1
ATOM 1390 C CA . LEU A 1 171 ? -26.941 -3.309 0.646 1.00 88.56 171 LEU A CA 1
ATOM 1391 C C . LEU A 1 171 ? -27.069 -1.818 0.975 1.00 88.56 171 LEU A C 1
ATOM 1393 O O . LEU A 1 171 ? -26.637 -1.399 2.043 1.00 88.56 171 LEU A O 1
ATOM 1397 N N . ARG A 1 172 ? -27.666 -1.004 0.094 1.00 87.06 172 ARG A N 1
ATOM 1398 C CA . ARG A 1 172 ? -27.745 0.463 0.231 1.00 87.06 172 ARG A CA 1
ATOM 1399 C C . ARG A 1 172 ? -28.157 0.929 1.633 1.00 87.06 172 ARG A C 1
ATOM 1401 O O . ARG A 1 172 ? -27.497 1.792 2.206 1.00 87.06 172 ARG A O 1
ATOM 1408 N N . PHE A 1 173 ? -29.224 0.348 2.182 1.00 85.06 173 PHE A N 1
ATOM 1409 C CA . PHE A 1 173 ? -29.736 0.697 3.511 1.00 85.06 173 PHE A CA 1
ATOM 1410 C C . PHE A 1 173 ? -28.784 0.269 4.631 1.00 85.06 173 PHE A C 1
ATOM 1412 O O . PHE A 1 173 ? -28.507 1.054 5.534 1.00 85.06 173 PHE A O 1
ATOM 1419 N N . ASP A 1 174 ? -28.243 -0.949 4.551 1.00 85.38 174 ASP A N 1
ATOM 1420 C CA . ASP A 1 174 ? -27.300 -1.453 5.548 1.00 85.38 174 ASP A CA 1
ATOM 1421 C C . ASP A 1 174 ? -25.997 -0.625 5.529 1.00 85.38 174 ASP A C 1
ATOM 1423 O O . ASP A 1 174 ? -25.468 -0.255 6.575 1.00 85.38 174 ASP A O 1
ATOM 1427 N N . ILE A 1 175 ? -25.509 -0.244 4.344 1.00 83.94 175 ILE A N 1
ATOM 1428 C CA . ILE A 1 175 ? -24.343 0.636 4.175 1.00 83.94 175 ILE A CA 1
ATOM 1429 C C . ILE A 1 175 ? -24.627 2.020 4.763 1.00 83.94 175 ILE A C 1
ATOM 1431 O O . ILE A 1 175 ? -23.786 2.557 5.476 1.00 83.94 175 ILE A O 1
ATOM 1435 N N . GLN A 1 176 ? -25.799 2.601 4.499 1.00 84.56 176 GLN A N 1
ATOM 1436 C CA . GLN A 1 176 ? -26.163 3.913 5.039 1.00 84.56 176 GLN A CA 1
ATOM 1437 C C . GLN A 1 176 ? -26.318 3.891 6.561 1.00 84.56 176 GLN A C 1
ATOM 1439 O O . GLN A 1 176 ? -25.957 4.859 7.221 1.00 84.56 176 GLN A O 1
ATOM 1444 N N . LYS A 1 177 ? -26.828 2.791 7.117 1.00 83.44 177 LYS A N 1
ATOM 1445 C CA . LYS A 1 177 ? -26.978 2.613 8.560 1.00 83.44 177 LYS A CA 1
ATOM 1446 C C . LYS A 1 177 ? -25.640 2.371 9.264 1.00 83.44 177 LYS A C 1
ATOM 1448 O O . LYS A 1 177 ? -25.525 2.739 10.425 1.00 83.44 177 LYS A O 1
ATOM 1453 N N . ALA A 1 178 ? -24.674 1.736 8.595 1.00 79.06 178 ALA A N 1
ATOM 1454 C CA . ALA A 1 178 ? -23.357 1.401 9.145 1.00 79.06 178 ALA A CA 1
ATOM 1455 C C . ALA A 1 178 ? -22.270 2.474 8.926 1.00 79.06 178 ALA A C 1
ATOM 1457 O O . ALA A 1 178 ? -21.159 2.286 9.421 1.00 79.06 178 ALA A O 1
ATOM 1458 N N . LYS A 1 179 ? -22.567 3.543 8.175 1.00 74.94 179 LYS A N 1
ATOM 1459 C CA . LYS A 1 179 ? -21.749 4.765 8.116 1.00 74.94 179 LYS A CA 1
ATOM 1460 C C . LYS A 1 179 ? -21.861 5.549 9.419 1.00 74.94 179 LYS A C 1
ATOM 1462 O O . LYS A 1 179 ? -20.825 6.120 9.813 1.00 74.94 179 LYS A O 1
#

Sequence (179 aa):
MNQYLHYDQYTLSSQEVEVQLDILNKTSTQINDLERRLEISRDAYRKVLSDQSDKLQKLSKKLGKCILRTRPYNELKQKQTHYRKEIQLAALKYENAISTLNAARDTLAKLEACVLEPGVRDPNTLESLNQSITDFNNANKSLNNAKLEHEKLMEIYATNEQSLRCLEKRLRFDIQKAK

Organism: NCBI:txid6186

Radius of gyration: 37.19 Å; Cα contacts (8 Å, |Δi|>4): 77; chains: 1; bounding box: 82×27×113 Å

Nearest PDB structures (foldseek):
  6ixg-assembly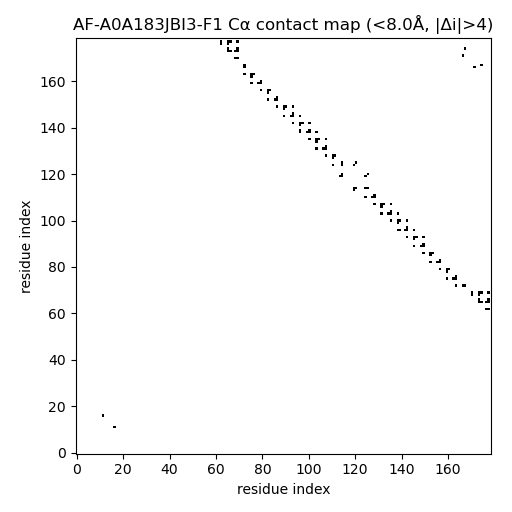2_B  TM=7.705E-01  e=1.027E-05  Homo sapiens
  3g67-assembly1_A  TM=4.613E-01  e=1.548E-01  Thermotoga maritima
  7a0g-assembly1_FFF  TM=4.044E-01  e=6.168E-01  Serratia marcescens
  3zx6-assembly1_B  TM=4.574E-01  e=3.240E+00  Archaeoglobus fulgidus DSM 4304

Mean predicted aligned error: 11.14 Å

Solvent-accessible surface area (backbone atoms only — not comparable to full-atom values): 9652 Å² total; per-residue (Å²): 135,88,79,76,82,75,73,67,99,73,73,65,51,74,67,54,50,52,53,52,51,52,52,48,53,52,51,51,52,52,50,54,52,50,53,53,52,49,49,54,52,50,50,52,47,52,50,51,52,49,56,51,50,53,50,50,53,54,47,47,68,74,46,52,71,34,54,68,69,34,40,68,52,53,55,50,52,52,49,49,56,49,46,54,52,52,39,53,53,30,48,52,51,27,53,50,28,50,52,51,29,51,52,31,47,55,53,36,54,53,45,55,54,52,56,70,43,92,87,48,78,51,72,68,59,56,51,52,40,54,50,34,53,52,50,29,52,52,30,49,51,52,25,54,52,31,46,53,53,30,53,54,46,51,52,54,45,52,54,49,49,53,52,46,55,53,42,50,70,74,37,46,66,40,47,64,69,64,106

Foldseek 3Di:
DDDDPPPPPDPDDPVRVVVVVVVVVVVVVVVVVVVVVVVVVVVVVVVVVVVVVVVVVVLCVQLPCLCVLCVVLVVLVVVLVVLVVVLVVLVVQLVVLVVQLVVLVVQLVVLVVQCPDPPRPDPVSVVVNVVSVVSNVVSVVSNVVSVVSNVVSVVVSVVSVVVSVVSCVVSVPSVVSSD

Secondary structure (DSSP, 8-state):
--------TT---HHHHHHHHHHHHHHHHHHHHHHHHHHHHHHHHHHHHHHHHHHHHHHHHHHTHHHHHHHHHHHHHHHHHHHHHHHHHHHHHHHHHHHHHHHHHHHHHHHHHHHHSTT---HHHHHHHHHHHHHHHHHHHHHHHHHHHHHHHHHHHHHHHHHHHHHHHHSHHHHHHH-

InterPro domains:
  IPR007940 SH3-binding 5 [PF05276] (15-179)
  IPR007940 SH3-binding 5 [PTHR19423] (16-179)

pLDDT: mean 89.55, std 12.5, range [38.88, 98.31]